Protein AF-A0A1H3D2Y8-F1 (afdb_monomer_lite)

Structure (mmCIF, N/CA/C/O backbone):
data_AF-A0A1H3D2Y8-F1
#
_entry.id   AF-A0A1H3D2Y8-F1
#
loop_
_atom_site.group_PDB
_atom_site.id
_atom_site.type_symbol
_atom_site.label_atom_id
_atom_site.label_alt_id
_atom_site.label_comp_id
_atom_site.label_asym_id
_atom_site.label_entity_id
_atom_site.label_seq_id
_atom_site.pdbx_PDB_ins_code
_atom_site.Cartn_x
_atom_site.Cartn_y
_atom_site.Cartn_z
_atom_site.occupancy
_atom_site.B_iso_or_equiv
_atom_site.auth_seq_id
_atom_site.auth_comp_id
_atom_site.auth_asym_id
_atom_site.auth_atom_id
_atom_site.pdbx_PDB_model_num
ATOM 1 N N . MET A 1 1 ? -33.216 4.327 7.072 1.00 33.31 1 MET A N 1
ATOM 2 C CA . MET A 1 1 ? -32.033 3.838 7.811 1.00 33.31 1 MET A CA 1
ATOM 3 C C . MET A 1 1 ? -30.863 3.949 6.853 1.00 33.31 1 MET A C 1
ATOM 5 O O . MET A 1 1 ? -30.939 3.332 5.804 1.00 33.31 1 MET A O 1
ATOM 9 N N . SER A 1 2 ? -29.877 4.821 7.104 1.00 35.47 2 SER A N 1
ATOM 10 C CA . SER A 1 2 ? -28.704 4.886 6.222 1.00 35.47 2 SER A CA 1
ATOM 11 C C . SER A 1 2 ? -27.797 3.715 6.581 1.00 35.47 2 SER A C 1
ATOM 13 O O . SER A 1 2 ? -27.119 3.778 7.612 1.00 35.47 2 SER A O 1
ATOM 15 N N . ASP A 1 3 ? -27.812 2.659 5.775 1.00 41.25 3 ASP A N 1
ATOM 16 C CA . ASP A 1 3 ? -26.776 1.629 5.807 1.00 41.25 3 ASP A CA 1
ATOM 17 C C . ASP A 1 3 ? -25.470 2.279 5.357 1.00 41.25 3 ASP A C 1
ATOM 19 O O . ASP A 1 3 ? -25.091 2.278 4.191 1.00 41.25 3 ASP A O 1
ATOM 23 N N . LYS A 1 4 ? -24.807 2.949 6.302 1.00 39.56 4 LYS A N 1
ATOM 24 C CA . LYS A 1 4 ? -23.425 3.357 6.112 1.00 39.56 4 LYS A CA 1
ATOM 25 C C . LYS A 1 4 ? -22.609 2.069 6.121 1.00 39.56 4 LYS A C 1
ATOM 27 O O . LYS A 1 4 ? -22.701 1.344 7.117 1.00 39.56 4 LYS A O 1
ATOM 32 N N . PRO A 1 5 ? -21.823 1.788 5.068 1.00 51.00 5 PRO A N 1
ATOM 33 C CA . PRO A 1 5 ? -20.965 0.616 5.044 1.00 51.00 5 PRO A CA 1
ATOM 34 C C . PRO A 1 5 ? -20.108 0.590 6.310 1.00 51.00 5 PRO A C 1
ATOM 36 O O . PRO A 1 5 ? -19.689 1.635 6.827 1.00 51.00 5 PRO A O 1
ATOM 39 N N . ALA A 1 6 ? -19.916 -0.608 6.859 1.00 58.91 6 ALA A N 1
ATOM 40 C CA . ALA A 1 6 ? -19.195 -0.806 8.103 1.00 58.91 6 ALA A CA 1
ATOM 41 C C . ALA A 1 6 ? -17.717 -0.450 7.896 1.00 58.91 6 ALA A C 1
ATOM 43 O O . ALA A 1 6 ? -16.902 -1.293 7.546 1.00 58.91 6 ALA A O 1
ATOM 44 N N . ALA A 1 7 ? -17.374 0.822 8.106 1.00 71.00 7 ALA A N 1
ATOM 45 C CA . ALA A 1 7 ? -15.992 1.272 8.115 1.00 71.00 7 ALA A CA 1
ATOM 46 C C . ALA A 1 7 ? -15.171 0.416 9.091 1.00 71.00 7 ALA A C 1
ATOM 48 O O . ALA A 1 7 ? -15.666 0.040 10.161 1.00 71.00 7 ALA A O 1
ATOM 49 N N . LEU A 1 8 ? -13.899 0.186 8.751 1.00 85.06 8 LEU A N 1
ATOM 50 C CA . LEU A 1 8 ? -12.966 -0.633 9.529 1.00 85.06 8 LEU A CA 1
ATOM 51 C C . LEU A 1 8 ? -13.010 -0.323 11.030 1.00 85.06 8 LEU A C 1
ATOM 53 O O . LEU A 1 8 ? -12.978 -1.219 11.862 1.00 85.06 8 LEU A O 1
ATOM 57 N N . LEU A 1 9 ? -13.125 0.951 11.398 1.00 88.44 9 LEU A N 1
ATOM 58 C CA . LEU A 1 9 ? -13.382 1.379 12.768 1.00 88.44 9 LEU A CA 1
ATOM 59 C C . LEU A 1 9 ? -14.590 2.310 12.801 1.00 88.44 9 LEU A C 1
ATOM 61 O O . LEU A 1 9 ? -14.811 3.109 11.886 1.00 88.44 9 LEU A O 1
ATOM 65 N N . THR A 1 10 ? -15.352 2.261 13.892 1.00 89.25 10 THR A N 1
ATOM 66 C CA . THR A 1 10 ? -16.378 3.280 14.136 1.00 89.25 10 THR A CA 1
ATOM 67 C C . THR A 1 10 ? -15.720 4.617 14.485 1.00 89.25 10 THR A C 1
ATOM 69 O O . THR A 1 10 ? -14.574 4.654 14.936 1.00 89.25 10 THR A O 1
ATOM 72 N N . LYS A 1 11 ? -16.451 5.731 14.327 1.00 88.88 11 LYS A N 1
ATOM 73 C CA . LYS A 1 11 ? -15.961 7.068 14.714 1.00 88.88 11 LYS A CA 1
ATOM 74 C C . LYS A 1 11 ? -15.451 7.080 16.160 1.00 88.88 11 LYS A C 1
ATOM 76 O O . LYS A 1 11 ? -14.309 7.435 16.402 1.00 88.88 11 LYS A O 1
ATOM 81 N N . THR A 1 12 ? -16.243 6.545 17.088 1.00 88.62 12 THR A N 1
ATOM 82 C CA . THR A 1 12 ? -15.868 6.442 18.505 1.00 88.62 12 THR A CA 1
ATOM 83 C C . THR A 1 12 ? -14.610 5.602 18.735 1.00 88.62 12 THR A C 1
ATOM 85 O O . THR A 1 12 ? -13.856 5.880 19.659 1.00 88.62 12 THR A O 1
ATOM 88 N N . GLN A 1 13 ? -14.377 4.555 17.939 1.00 89.25 13 GLN A N 1
ATOM 89 C CA . GLN A 1 13 ? -13.157 3.751 18.051 1.00 89.25 13 GLN A CA 1
ATOM 90 C C . GLN A 1 13 ? -11.925 4.516 17.558 1.00 89.25 13 GLN A C 1
ATOM 92 O O . GLN A 1 13 ? -10.881 4.404 18.192 1.00 89.25 13 GLN A O 1
ATOM 97 N N . ARG A 1 14 ? -12.047 5.317 16.490 1.00 90.69 14 ARG A N 1
ATOM 98 C CA . ARG A 1 14 ? -10.970 6.214 16.035 1.00 90.69 14 ARG A CA 1
ATOM 99 C C . ARG A 1 14 ? -10.654 7.281 17.076 1.00 90.69 14 ARG A C 1
ATOM 101 O O . ARG A 1 14 ? -9.518 7.345 17.524 1.00 90.69 14 ARG A O 1
ATOM 108 N N . ASP A 1 15 ? -11.677 7.973 17.580 1.00 89.94 15 ASP A N 1
ATOM 109 C CA . ASP A 1 15 ? -11.513 9.007 18.611 1.00 89.94 15 ASP A CA 1
ATOM 110 C C . ASP A 1 15 ? -10.798 8.459 19.864 1.00 89.94 15 ASP A C 1
ATOM 112 O O . ASP A 1 15 ? -10.043 9.165 20.533 1.00 89.94 15 ASP A O 1
ATOM 116 N N . ARG A 1 16 ? -11.019 7.180 20.202 1.00 89.88 16 ARG A N 1
ATOM 117 C CA . ARG A 1 16 ? -10.311 6.510 21.304 1.00 89.88 16 ARG A CA 1
ATOM 118 C C . ARG A 1 16 ? -8.851 6.225 20.989 1.00 89.88 16 ARG A C 1
ATOM 120 O O . ARG A 1 16 ? -8.040 6.341 21.897 1.00 89.88 16 ARG A O 1
ATOM 127 N N . VAL A 1 17 ? -8.518 5.827 19.764 1.00 90.69 17 VAL A N 1
ATOM 128 C CA . VAL A 1 17 ? -7.118 5.639 19.355 1.00 90.69 17 VAL A CA 1
ATOM 129 C C . VAL A 1 17 ? -6.383 6.977 19.392 1.00 90.69 17 VAL A C 1
ATOM 131 O O . VAL A 1 17 ? -5.308 7.045 19.981 1.00 90.69 17 VAL A O 1
ATOM 134 N N . ASP A 1 18 ? -7.001 8.034 18.864 1.00 90.69 18 ASP A N 1
ATOM 135 C CA . ASP A 1 18 ? -6.404 9.372 18.782 1.00 90.69 18 ASP A CA 1
ATOM 136 C C . ASP A 1 18 ? -6.135 9.980 20.169 1.00 90.69 18 ASP A C 1
ATOM 138 O O . ASP A 1 18 ? -5.111 10.622 20.381 1.00 90.69 18 ASP A O 1
ATOM 142 N N . ASN A 1 19 ? -7.011 9.719 21.145 1.00 92.62 19 ASN A N 1
ATOM 143 C CA . ASN A 1 19 ? -6.859 10.189 22.528 1.00 92.62 19 ASN A CA 1
ATOM 144 C C . ASN A 1 19 ? -6.202 9.154 23.467 1.00 92.62 19 ASN A C 1
ATOM 146 O O . ASN A 1 19 ? -6.439 9.190 24.675 1.00 92.62 19 ASN A O 1
ATOM 150 N N . ASP A 1 20 ? -5.458 8.174 22.936 1.00 88.06 20 ASP A N 1
ATOM 151 C CA . ASP A 1 20 ? -4.803 7.088 23.694 1.00 88.06 20 ASP A CA 1
ATOM 152 C C . ASP A 1 20 ? -5.710 6.428 24.761 1.00 88.06 20 ASP A C 1
ATOM 154 O O . ASP A 1 20 ? -5.305 6.061 25.864 1.00 88.06 20 ASP A O 1
ATOM 158 N N . PHE A 1 21 ? -6.991 6.252 24.443 1.00 90.12 21 PHE A N 1
ATOM 159 C CA . PHE A 1 21 ? -7.987 5.623 25.310 1.00 90.12 21 PHE A CA 1
ATOM 160 C C . PHE A 1 21 ? -8.125 6.276 26.700 1.00 90.12 21 PHE A C 1
ATOM 162 O O . PHE A 1 21 ? -8.597 5.620 27.631 1.00 90.12 21 PHE A O 1
ATOM 169 N N . GLN A 1 22 ? -7.756 7.553 26.859 1.00 86.44 22 GLN A N 1
ATOM 170 C CA . GLN A 1 22 ? -7.861 8.286 28.132 1.00 86.44 22 GLN A CA 1
ATOM 171 C C . GLN A 1 22 ? -9.295 8.321 28.690 1.00 86.44 22 GLN A C 1
ATOM 173 O O . GLN A 1 22 ? -9.493 8.414 29.896 1.00 86.44 22 GLN A O 1
ATOM 178 N N . SER A 1 23 ? -10.300 8.189 27.821 1.00 81.56 23 SER A N 1
ATOM 179 C CA . SER A 1 23 ? -11.727 8.175 28.164 1.00 81.56 23 SER A CA 1
ATOM 180 C C . SER A 1 23 ? -12.269 6.812 28.630 1.00 81.56 23 SER A C 1
ATOM 182 O O . SER A 1 23 ? -13.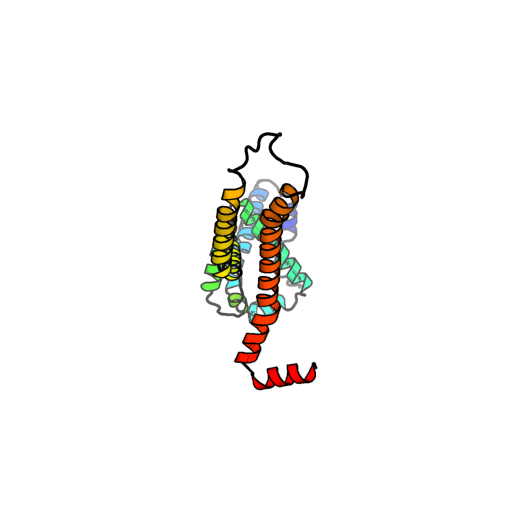485 6.652 28.761 1.00 81.56 23 SER A O 1
ATOM 184 N N . VAL A 1 24 ? -11.413 5.801 28.836 1.00 83.06 24 VAL A N 1
ATOM 185 C CA . VAL A 1 24 ? -11.833 4.423 29.144 1.00 83.06 24 VAL A CA 1
ATOM 186 C C . VAL A 1 24 ? -11.077 3.850 30.350 1.00 83.06 24 VAL A C 1
ATOM 188 O O . VAL A 1 24 ? -9.850 3.800 30.365 1.00 83.06 24 VAL A O 1
ATOM 191 N N . ASP A 1 25 ? -11.818 3.304 31.318 1.00 82.94 25 ASP A N 1
ATOM 192 C CA . ASP A 1 25 ? -11.255 2.691 32.532 1.00 82.94 25 ASP A CA 1
ATOM 193 C C . ASP 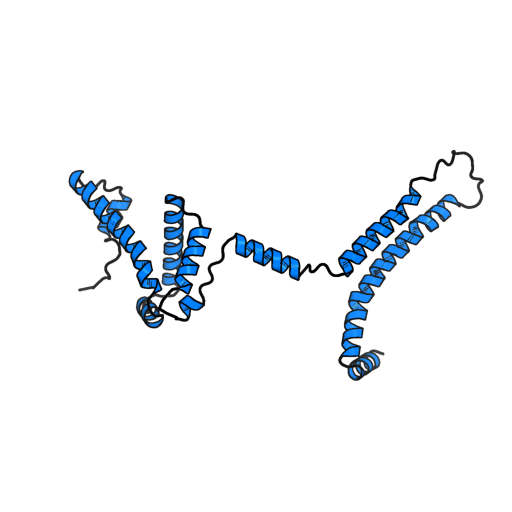A 1 25 ? -10.406 1.438 32.253 1.00 82.94 25 ASP A C 1
ATOM 195 O O . ASP A 1 25 ? -10.708 0.646 31.358 1.00 82.94 25 ASP A O 1
ATOM 199 N N . GLY A 1 26 ? -9.379 1.188 33.074 1.00 79.00 26 GLY A N 1
ATOM 200 C CA . GLY A 1 26 ? -8.269 0.261 32.789 1.00 79.00 26 GLY A CA 1
ATOM 201 C C . GLY A 1 26 ? -8.633 -1.145 32.275 1.00 79.00 26 GLY A C 1
ATOM 202 O O . GLY A 1 26 ? -8.068 -1.610 31.281 1.00 79.00 26 GLY A O 1
ATOM 203 N N . ALA A 1 27 ? -9.595 -1.842 32.892 1.00 80.19 27 ALA A N 1
ATOM 204 C CA . ALA A 1 27 ? -10.001 -3.179 32.432 1.00 80.19 27 ALA A CA 1
ATOM 205 C C . ALA A 1 27 ? -10.744 -3.142 31.083 1.00 80.19 27 ALA A C 1
ATOM 207 O O . ALA A 1 27 ? -10.588 -4.037 30.248 1.00 80.19 27 ALA A O 1
ATOM 208 N N . LYS A 1 28 ? -11.533 -2.090 30.850 1.00 85.62 28 LYS A N 1
ATOM 209 C CA . LYS A 1 28 ? -12.239 -1.851 29.589 1.00 85.62 28 LYS A CA 1
ATOM 210 C C . LYS A 1 28 ? -11.273 -1.345 28.513 1.00 85.62 28 LYS A C 1
ATOM 212 O O . LYS A 1 28 ? -11.368 -1.816 27.384 1.00 85.62 28 LYS A O 1
ATOM 217 N N . ARG A 1 29 ? -10.289 -0.513 28.878 1.00 89.94 29 ARG A N 1
ATOM 218 C CA . ARG A 1 29 ? -9.228 0.010 28.004 1.00 89.94 29 ARG A CA 1
ATOM 219 C C . ARG A 1 29 ? -8.437 -1.115 27.355 1.00 89.94 29 ARG A C 1
ATOM 221 O O . ARG A 1 29 ? -8.368 -1.162 26.134 1.00 89.94 29 ARG A O 1
ATOM 228 N N . ARG A 1 30 ? -7.923 -2.074 28.137 1.00 88.44 30 ARG A N 1
ATOM 229 C CA . ARG A 1 30 ? -7.143 -3.204 27.586 1.00 88.44 30 ARG A CA 1
ATOM 230 C C . ARG A 1 30 ? -7.943 -4.052 26.595 1.00 88.44 30 ARG A C 1
ATOM 232 O O . ARG A 1 30 ? -7.437 -4.390 25.527 1.00 88.44 30 ARG A O 1
ATOM 239 N N . ARG A 1 31 ? -9.201 -4.373 26.924 1.00 89.31 31 ARG A N 1
ATOM 240 C CA . ARG A 1 31 ? -10.080 -5.148 26.030 1.00 89.31 31 ARG A CA 1
ATOM 241 C C . ARG A 1 31 ? -10.393 -4.390 24.743 1.00 89.31 31 ARG A C 1
ATOM 243 O O . ARG A 1 31 ? -10.349 -4.980 23.668 1.00 89.31 31 ARG A O 1
ATOM 250 N N . ASP A 1 32 ? -10.691 -3.098 24.850 1.00 90.19 32 ASP A N 1
ATOM 251 C CA . ASP A 1 32 ? -11.014 -2.261 23.694 1.00 90.19 32 ASP A CA 1
ATOM 252 C C . ASP A 1 32 ? -9.791 -2.066 22.789 1.00 90.19 32 ASP A C 1
ATOM 254 O O . ASP A 1 32 ? -9.888 -2.273 21.583 1.00 90.19 32 ASP A O 1
ATOM 258 N N . GLN A 1 33 ? -8.615 -1.810 23.372 1.00 91.62 33 GLN A N 1
ATOM 259 C CA . GLN A 1 33 ? -7.336 -1.766 22.657 1.00 91.62 33 GLN A CA 1
ATOM 260 C C . GLN A 1 33 ? -7.080 -3.054 21.877 1.00 91.62 33 GLN A C 1
ATOM 262 O O . GLN A 1 33 ? -6.789 -3.005 20.683 1.00 91.62 33 GLN A O 1
ATOM 267 N N . GLN A 1 34 ? -7.210 -4.216 22.524 1.00 92.19 34 GLN A N 1
ATOM 268 C CA . GLN A 1 34 ? -6.983 -5.496 21.858 1.00 92.19 34 GLN A CA 1
ATOM 269 C C . GLN A 1 34 ? -7.989 -5.733 20.727 1.00 92.19 34 GLN A C 1
ATOM 271 O O . GLN A 1 34 ? -7.610 -6.215 19.661 1.00 92.19 34 GLN A O 1
ATOM 276 N N . ARG A 1 35 ? -9.259 -5.364 20.928 1.00 91.75 35 ARG A N 1
ATOM 277 C CA . ARG A 1 35 ? -10.302 -5.502 19.906 1.00 91.75 35 ARG A CA 1
ATOM 278 C C . ARG A 1 35 ? -10.043 -4.604 18.699 1.00 91.75 35 ARG A C 1
ATOM 280 O O . ARG A 1 35 ? -10.158 -5.078 17.574 1.00 91.75 35 ARG A O 1
ATOM 287 N N . ILE A 1 36 ? -9.683 -3.341 18.929 1.00 92.44 36 ILE A N 1
ATOM 288 C CA . ILE A 1 36 ? -9.363 -2.388 17.861 1.00 92.44 36 ILE A CA 1
ATOM 289 C C . ILE A 1 36 ? -8.129 -2.857 17.090 1.00 92.44 36 ILE A C 1
ATOM 291 O O . ILE A 1 36 ? -8.188 -2.933 15.870 1.00 92.44 36 ILE A O 1
ATOM 295 N N . ARG A 1 37 ? -7.056 -3.269 17.778 1.00 92.88 37 ARG A N 1
ATOM 296 C CA . ARG A 1 37 ? -5.838 -3.793 17.132 1.00 92.88 37 ARG A CA 1
ATOM 297 C C . ARG A 1 37 ? -6.122 -5.006 16.251 1.00 92.88 37 ARG A C 1
ATOM 299 O O . ARG A 1 37 ? -5.681 -5.035 15.111 1.00 92.88 37 ARG A O 1
ATOM 306 N N . ARG A 1 38 ? -6.894 -5.979 16.753 1.00 91.81 38 ARG A N 1
ATOM 307 C CA . ARG A 1 38 ? -7.302 -7.156 15.966 1.00 91.81 38 ARG A CA 1
ATOM 308 C C . ARG A 1 38 ? -8.111 -6.768 14.736 1.00 91.81 38 ARG A C 1
ATOM 310 O O . ARG A 1 38 ? -7.909 -7.354 13.685 1.00 91.81 38 ARG A O 1
ATOM 317 N N . ARG A 1 39 ? -9.013 -5.791 14.863 1.00 92.50 39 ARG A N 1
ATOM 318 C CA . ARG A 1 39 ? -9.819 -5.330 13.731 1.00 92.50 39 ARG A CA 1
ATOM 319 C C . ARG A 1 39 ? -8.970 -4.614 12.684 1.00 92.50 39 ARG A C 1
ATOM 321 O O . ARG A 1 39 ? -9.152 -4.881 11.510 1.00 92.50 39 ARG A O 1
ATOM 328 N N . VAL A 1 40 ? -8.037 -3.757 13.101 1.00 91.50 40 VAL A N 1
ATOM 329 C CA . VAL A 1 40 ? -7.106 -3.092 12.176 1.00 91.50 40 VAL A CA 1
ATOM 330 C C . VAL A 1 40 ? -6.243 -4.114 11.441 1.00 91.50 40 VAL A C 1
ATOM 332 O O . VAL A 1 40 ? -6.126 -4.015 10.229 1.00 91.50 40 VAL A O 1
ATOM 335 N N . ALA A 1 41 ? -5.697 -5.109 12.149 1.00 89.94 41 ALA A N 1
ATOM 336 C CA . ALA A 1 41 ? -4.926 -6.185 11.526 1.00 89.94 41 ALA A CA 1
ATOM 337 C C . ALA A 1 41 ? -5.765 -6.965 10.500 1.00 89.94 41 ALA A C 1
ATOM 339 O O . ALA A 1 41 ? -5.353 -7.080 9.355 1.00 89.94 41 ALA A O 1
ATOM 340 N N . ALA A 1 42 ? -6.979 -7.384 10.876 1.00 89.56 42 ALA A N 1
ATOM 341 C CA . ALA A 1 42 ? -7.886 -8.077 9.961 1.00 89.56 42 ALA A CA 1
ATOM 342 C C . ALA A 1 42 ? -8.220 -7.241 8.712 1.00 89.56 42 ALA A C 1
ATOM 344 O O . ALA A 1 42 ? -8.245 -7.777 7.616 1.00 89.56 42 ALA A O 1
ATOM 345 N N . GLY A 1 43 ? -8.392 -5.922 8.850 1.00 89.75 43 GLY A N 1
ATOM 346 C CA . GLY A 1 43 ? -8.622 -5.047 7.697 1.00 89.75 43 GLY A CA 1
ATOM 347 C C . GLY A 1 43 ? -7.434 -4.920 6.744 1.00 89.75 43 GLY A C 1
ATOM 348 O O . GLY A 1 43 ? -7.628 -4.605 5.576 1.00 89.75 43 GLY A O 1
ATOM 349 N N . VAL A 1 44 ? -6.205 -5.142 7.220 1.00 90.12 44 VAL A N 1
ATOM 350 C CA . VAL A 1 44 ? -5.031 -5.251 6.338 1.00 90.12 44 VAL A CA 1
ATOM 351 C C . VAL A 1 44 ? -5.037 -6.606 5.629 1.00 90.12 44 VAL A C 1
ATOM 353 O O . VAL A 1 44 ? -4.733 -6.672 4.441 1.00 90.12 44 VAL A O 1
ATOM 356 N N . ASP A 1 45 ? -5.426 -7.669 6.333 1.00 88.38 45 ASP A N 1
ATOM 357 C CA . ASP A 1 45 ? -5.532 -9.010 5.755 1.00 88.38 45 ASP A CA 1
ATOM 358 C C . ASP A 1 45 ? -6.645 -9.097 4.689 1.00 88.38 45 ASP A C 1
ATOM 360 O O . ASP A 1 45 ? -6.498 -9.838 3.718 1.00 88.38 45 ASP A O 1
ATOM 364 N N . ASP A 1 46 ? -7.701 -8.277 4.792 1.00 89.12 46 ASP A N 1
ATOM 365 C CA . ASP A 1 46 ? -8.796 -8.211 3.810 1.00 89.12 46 ASP A CA 1
ATOM 366 C C . ASP A 1 46 ? -8.315 -7.855 2.385 1.00 89.12 46 ASP A C 1
ATOM 368 O O . ASP A 1 46 ? -8.927 -8.279 1.401 1.00 89.12 46 ASP A O 1
ATOM 372 N N . PHE A 1 47 ? -7.184 -7.149 2.230 1.00 88.75 47 PHE A N 1
ATOM 373 C CA . PHE A 1 47 ? -6.607 -6.875 0.905 1.00 88.75 47 PHE A CA 1
ATOM 374 C C . PHE A 1 47 ? -6.218 -8.152 0.153 1.00 88.75 47 PHE A C 1
ATOM 376 O O . PHE A 1 47 ? -6.208 -8.149 -1.077 1.00 88.75 47 PHE A O 1
ATOM 383 N N . ALA A 1 48 ? -5.937 -9.256 0.855 1.00 85.94 48 ALA A N 1
ATOM 384 C CA . ALA A 1 48 ? -5.662 -10.535 0.210 1.00 85.94 48 ALA A CA 1
ATOM 385 C C . ALA A 1 48 ? -6.851 -11.028 -0.629 1.00 85.94 48 ALA A C 1
ATOM 387 O O . ALA A 1 48 ? -6.623 -11.656 -1.664 1.00 85.94 48 ALA A O 1
ATOM 388 N N . HIS A 1 49 ? -8.076 -10.708 -0.196 1.00 86.06 49 HIS A N 1
ATOM 389 C CA . HIS A 1 49 ? -9.318 -11.030 -0.894 1.00 86.06 49 HIS A CA 1
ATOM 390 C C . HIS A 1 49 ? -9.605 -10.045 -2.026 1.00 86.06 49 HIS A C 1
ATOM 392 O O . HIS A 1 49 ? -9.991 -10.467 -3.110 1.00 86.06 49 HIS A O 1
ATOM 398 N N . LEU A 1 50 ? -9.356 -8.748 -1.810 1.00 87.56 50 LEU A N 1
ATOM 399 C CA . LEU A 1 50 ? -9.561 -7.723 -2.843 1.00 87.56 50 LEU A CA 1
ATOM 400 C C . LEU A 1 50 ? -8.671 -7.935 -4.074 1.00 87.56 50 LEU A C 1
ATOM 402 O O . LEU A 1 50 ? -9.083 -7.618 -5.180 1.00 87.56 50 LEU A O 1
ATOM 406 N N . VAL A 1 51 ? -7.475 -8.504 -3.899 1.00 86.38 51 VAL A N 1
ATOM 407 C CA . VAL A 1 51 ? -6.580 -8.864 -5.015 1.00 86.38 51 VAL A CA 1
ATOM 408 C C . VAL A 1 51 ? -7.167 -9.960 -5.917 1.00 86.38 51 VAL A C 1
ATOM 410 O O . VAL A 1 51 ? -6.773 -10.068 -7.072 1.00 86.38 51 VAL A O 1
ATOM 413 N N . GLU A 1 52 ? -8.084 -10.783 -5.408 1.00 86.50 52 GLU A N 1
ATOM 414 C CA . GLU A 1 52 ? -8.730 -11.860 -6.176 1.00 86.50 52 GLU A CA 1
ATOM 415 C C . GLU A 1 52 ? -10.096 -11.462 -6.736 1.00 86.50 52 GLU A C 1
ATOM 417 O O . GLU A 1 52 ? -10.755 -12.282 -7.377 1.00 86.50 52 GLU A O 1
ATOM 422 N N . TYR A 1 53 ? -10.546 -10.231 -6.487 1.00 88.25 53 TYR A N 1
ATOM 423 C CA . TYR A 1 53 ? -11.819 -9.775 -7.019 1.00 88.25 53 TYR A CA 1
ATOM 424 C C . TYR A 1 53 ? -11.730 -9.571 -8.534 1.00 88.25 53 TYR A C 1
ATOM 426 O O . TYR A 1 53 ? -10.754 -8.985 -9.001 1.00 88.25 53 TYR A O 1
ATOM 434 N N . PRO A 1 54 ? -12.768 -9.981 -9.285 1.00 89.00 54 PRO A N 1
ATOM 435 C CA . PRO A 1 54 ? -12.874 -9.634 -10.693 1.00 89.00 54 PRO A CA 1
ATOM 436 C C . PRO A 1 54 ? -12.943 -8.119 -10.908 1.00 89.00 54 PRO A C 1
ATOM 438 O O . PRO A 1 54 ? -13.566 -7.415 -10.103 1.00 89.00 54 PRO A O 1
ATOM 441 N N . ASP A 1 55 ? -12.391 -7.640 -12.023 1.00 89.88 55 ASP A N 1
ATOM 442 C CA . ASP A 1 55 ? -12.359 -6.222 -12.409 1.00 89.88 55 ASP A CA 1
ATOM 443 C C . ASP A 1 55 ? -13.767 -5.614 -12.361 1.00 89.88 55 ASP A C 1
ATOM 445 O O . ASP A 1 55 ? -13.963 -4.576 -11.739 1.00 89.88 55 ASP A O 1
ATOM 449 N N . GLU A 1 56 ? -14.777 -6.308 -12.898 1.00 88.56 56 GLU A N 1
ATOM 450 C CA . GLU A 1 56 ? -16.172 -5.837 -12.907 1.00 88.56 56 GLU A CA 1
ATOM 451 C C . GLU A 1 56 ? -16.731 -5.594 -11.492 1.00 88.56 56 GLU A C 1
ATOM 453 O O . GLU A 1 56 ? -17.507 -4.666 -11.267 1.00 88.56 56 GLU A O 1
ATOM 458 N N . GLN A 1 57 ? -16.344 -6.424 -10.517 1.00 90.56 57 GLN A N 1
ATOM 459 C CA . GLN A 1 57 ? -16.805 -6.291 -9.132 1.00 90.56 57 GLN A CA 1
ATOM 460 C C . GLN A 1 57 ? -16.040 -5.196 -8.385 1.00 90.56 57 GLN A C 1
ATOM 462 O O . GLN A 1 57 ? -16.629 -4.501 -7.555 1.00 90.56 57 GLN A O 1
ATOM 467 N N . LEU A 1 58 ? -14.747 -5.020 -8.677 1.00 88.56 58 LEU A N 1
ATOM 468 C CA . LEU A 1 58 ? -13.966 -3.896 -8.160 1.00 88.56 58 LEU A CA 1
ATOM 469 C C . LEU A 1 58 ? -14.481 -2.569 -8.723 1.00 88.56 58 LEU A C 1
ATOM 471 O O . LEU A 1 58 ? -14.727 -1.648 -7.949 1.00 88.56 58 LEU A O 1
ATOM 475 N N . GLU A 1 59 ? -14.716 -2.483 -10.031 1.00 89.94 59 GLU A N 1
ATOM 476 C CA . GLU A 1 59 ? -15.292 -1.301 -10.679 1.00 89.94 59 GLU A CA 1
ATOM 477 C C . GLU A 1 59 ? -16.660 -0.955 -10.074 1.00 89.94 59 GLU A C 1
ATOM 479 O O . GLU A 1 59 ? -16.872 0.181 -9.649 1.00 89.94 59 GLU A O 1
ATOM 484 N N . ALA A 1 60 ? -17.551 -1.941 -9.912 1.00 91.94 60 ALA A N 1
ATOM 485 C CA . ALA A 1 60 ? -18.851 -1.737 -9.271 1.00 91.94 60 ALA A CA 1
ATOM 486 C C . ALA A 1 60 ? -18.735 -1.256 -7.811 1.00 91.94 60 ALA A C 1
ATOM 488 O O . ALA A 1 60 ? -19.511 -0.407 -7.368 1.00 91.94 60 ALA A O 1
ATOM 489 N N . ALA A 1 61 ? -17.753 -1.750 -7.048 1.00 89.19 61 ALA A N 1
ATOM 490 C CA . ALA A 1 61 ? -17.534 -1.318 -5.665 1.00 89.19 61 ALA A CA 1
ATOM 491 C C . ALA A 1 61 ? -17.132 0.165 -5.558 1.00 89.19 61 ALA A C 1
ATOM 493 O O . ALA A 1 61 ? -17.406 0.804 -4.536 1.00 89.19 61 ALA A O 1
ATOM 494 N N . PHE A 1 62 ? -16.516 0.716 -6.606 1.00 89.19 62 PHE A N 1
ATOM 495 C CA . PHE A 1 62 ? -16.055 2.102 -6.668 1.00 89.19 62 PHE A CA 1
ATOM 496 C C . PHE A 1 62 ? -16.887 3.000 -7.595 1.00 89.19 62 PHE A C 1
ATOM 498 O O . PHE A 1 62 ? -16.577 4.180 -7.700 1.00 89.19 62 PHE A O 1
ATOM 505 N N . GLU A 1 63 ? -17.987 2.509 -8.175 1.00 91.06 63 GLU A N 1
ATOM 506 C CA . GLU A 1 63 ? -18.831 3.239 -9.142 1.00 91.06 63 GLU A CA 1
ATOM 507 C C . GLU A 1 63 ? -19.320 4.608 -8.627 1.00 91.06 63 GLU A C 1
ATOM 509 O O . GLU A 1 63 ? -19.477 5.563 -9.382 1.00 91.06 63 GLU A O 1
ATOM 514 N N . SER A 1 64 ? -19.544 4.720 -7.316 1.00 88.81 64 SER A N 1
ATOM 515 C CA . SER A 1 64 ? -20.003 5.960 -6.669 1.00 88.81 64 SER A CA 1
ATOM 516 C C . SER A 1 64 ? -18.885 6.917 -6.237 1.00 88.81 64 SER A C 1
ATOM 518 O O . SER A 1 64 ? -19.177 7.997 -5.721 1.00 88.81 64 SER A O 1
ATOM 520 N N . SER A 1 65 ? -17.620 6.521 -6.390 1.00 88.62 65 SER A N 1
ATOM 521 C CA . SER A 1 65 ? -16.455 7.329 -6.024 1.00 88.62 65 SER A CA 1
ATOM 522 C C . SER A 1 65 ? -15.960 8.122 -7.226 1.00 88.62 65 SER A C 1
ATOM 524 O O . SER A 1 65 ? -15.800 7.578 -8.312 1.00 88.62 65 SER A O 1
ATOM 526 N N . ASP A 1 66 ? -15.694 9.409 -7.021 1.00 90.19 66 ASP A N 1
ATOM 527 C CA . ASP A 1 66 ? -15.016 10.226 -8.023 1.00 90.19 66 ASP A CA 1
ATOM 528 C C . ASP A 1 66 ? -13.497 9.970 -8.027 1.00 90.19 66 ASP A C 1
ATOM 530 O O . ASP A 1 66 ? -12.919 9.435 -7.073 1.00 90.19 66 ASP A O 1
ATOM 534 N N . ASP A 1 67 ? -12.842 10.373 -9.117 1.00 91.06 67 ASP A N 1
ATOM 535 C CA . ASP A 1 67 ? -11.402 10.183 -9.306 1.00 91.06 67 ASP A CA 1
ATOM 536 C C . ASP A 1 67 ? -10.572 10.861 -8.203 1.00 91.06 67 ASP A C 1
ATOM 538 O O . ASP A 1 67 ? -9.547 10.327 -7.776 1.00 91.06 67 ASP A O 1
ATOM 542 N N . GLU A 1 68 ? -11.005 12.024 -7.699 1.00 91.38 68 GLU A N 1
ATOM 543 C CA . GLU A 1 68 ? -10.292 12.736 -6.632 1.00 91.38 68 GLU A CA 1
ATOM 544 C C . GLU A 1 68 ? -10.314 11.929 -5.326 1.00 91.38 68 GLU A C 1
ATOM 546 O O . GLU A 1 68 ? -9.292 11.789 -4.642 1.00 91.38 68 GLU A O 1
ATOM 551 N N . HIS A 1 69 ? -11.471 11.362 -4.989 1.00 90.06 69 HIS A N 1
ATOM 552 C CA . HIS A 1 69 ? -11.656 10.502 -3.836 1.00 90.06 69 HIS A CA 1
ATOM 553 C C . HIS A 1 69 ? -10.810 9.235 -3.953 1.00 90.06 69 HIS A C 1
ATOM 555 O O . HIS A 1 69 ? -10.132 8.872 -2.989 1.00 90.06 69 HIS A O 1
ATOM 561 N N . LEU A 1 70 ? -10.797 8.603 -5.130 1.00 89.75 70 LEU A N 1
ATOM 562 C CA . LEU A 1 70 ? -9.990 7.412 -5.395 1.00 89.75 70 LEU A CA 1
ATOM 563 C C . LEU A 1 70 ? -8.495 7.699 -5.251 1.00 89.75 70 LEU A C 1
ATOM 565 O O . LEU A 1 70 ? -7.802 6.983 -4.527 1.00 89.75 70 LEU A O 1
ATOM 569 N N . VAL A 1 71 ? -7.994 8.779 -5.857 1.00 91.69 71 VAL A N 1
ATOM 570 C CA . VAL A 1 71 ? -6.580 9.170 -5.748 1.00 91.69 71 VAL A CA 1
ATOM 571 C C . VAL A 1 71 ? -6.195 9.435 -4.293 1.00 91.69 71 VAL A C 1
ATOM 573 O O . VAL A 1 71 ? -5.159 8.946 -3.834 1.00 91.69 71 VAL A O 1
ATOM 576 N N . ARG A 1 72 ? -7.031 10.160 -3.536 1.00 92.56 72 ARG A N 1
ATOM 577 C CA . ARG A 1 72 ? -6.787 10.405 -2.107 1.00 92.56 72 ARG A CA 1
ATOM 578 C C . ARG A 1 72 ? -6.756 9.094 -1.317 1.00 92.56 72 ARG A C 1
ATOM 580 O O . ARG A 1 72 ? -5.820 8.877 -0.551 1.00 92.56 72 ARG A O 1
ATOM 587 N N . ALA A 1 73 ? -7.735 8.214 -1.519 1.00 89.81 73 ALA A N 1
ATOM 588 C CA . ALA A 1 73 ? -7.814 6.941 -0.811 1.00 89.81 73 ALA A CA 1
ATOM 589 C C . ALA A 1 73 ? -6.602 6.040 -1.106 1.00 89.81 73 ALA A C 1
ATOM 591 O O . ALA A 1 73 ? -6.009 5.486 -0.179 1.00 89.81 73 ALA A O 1
ATOM 592 N N . LEU A 1 74 ? -6.180 5.942 -2.370 1.00 90.12 74 LEU A N 1
ATOM 593 C CA . LEU A 1 74 ? -5.000 5.172 -2.773 1.00 90.12 74 LEU A CA 1
ATOM 594 C C . LEU A 1 74 ? -3.703 5.756 -2.193 1.00 90.12 74 LEU A C 1
ATOM 596 O O . LEU A 1 74 ? -2.835 5.004 -1.743 1.00 90.12 74 LEU A O 1
ATOM 600 N N . ALA A 1 75 ? -3.576 7.086 -2.141 1.00 90.44 75 ALA A N 1
ATOM 601 C CA . ALA A 1 75 ? -2.443 7.746 -1.497 1.00 90.44 75 ALA A CA 1
ATOM 602 C C . ALA A 1 75 ? -2.391 7.445 0.012 1.00 90.44 75 ALA A C 1
ATOM 604 O O . ALA A 1 75 ? -1.331 7.088 0.535 1.00 90.44 75 ALA A O 1
ATOM 605 N N . ASP A 1 76 ? -3.531 7.506 0.703 1.00 92.56 76 ASP A N 1
ATOM 606 C CA . ASP A 1 76 ? -3.625 7.185 2.130 1.00 92.56 76 ASP A CA 1
ATOM 607 C C . ASP A 1 76 ? -3.290 5.709 2.401 1.00 92.56 76 ASP A C 1
ATOM 609 O O . ASP A 1 76 ? -2.529 5.404 3.327 1.00 92.56 76 ASP A O 1
ATOM 613 N N . MET A 1 77 ? -3.780 4.787 1.562 1.00 91.38 77 MET A N 1
ATOM 614 C CA . MET A 1 77 ? -3.417 3.365 1.617 1.00 91.38 77 MET A CA 1
ATOM 615 C C . MET A 1 77 ? -1.913 3.162 1.415 1.00 91.38 77 MET A C 1
ATOM 617 O O . MET A 1 77 ? -1.279 2.416 2.168 1.00 91.38 77 MET A O 1
ATOM 621 N N . ARG A 1 78 ? -1.309 3.867 0.449 1.00 90.56 78 ARG A N 1
ATOM 622 C CA . ARG A 1 78 ? 0.134 3.808 0.197 1.00 90.56 78 ARG A CA 1
ATOM 623 C C . ARG A 1 78 ? 0.925 4.265 1.419 1.00 90.56 78 ARG A C 1
ATOM 625 O O . ARG A 1 78 ? 1.820 3.540 1.859 1.00 90.56 78 ARG A O 1
ATOM 632 N N . VAL A 1 79 ? 0.573 5.406 2.010 1.00 92.81 79 VAL A N 1
ATOM 633 C CA . VAL A 1 79 ? 1.230 5.925 3.221 1.00 92.81 79 VAL A CA 1
ATOM 634 C C . VAL A 1 79 ? 1.063 4.956 4.391 1.00 92.81 79 VAL A C 1
ATOM 636 O O . VAL A 1 79 ? 2.033 4.670 5.095 1.00 92.81 79 VAL A O 1
ATOM 639 N N . ALA A 1 80 ? -0.138 4.414 4.598 1.00 92.06 80 ALA A N 1
ATOM 640 C CA . ALA A 1 80 ? -0.392 3.443 5.657 1.00 92.06 80 ALA A CA 1
ATOM 641 C C . ALA A 1 80 ? 0.458 2.174 5.486 1.00 92.06 80 ALA A C 1
ATOM 643 O O . ALA A 1 80 ? 1.089 1.734 6.449 1.00 92.06 80 ALA A O 1
ATOM 644 N N . SER A 1 81 ? 0.537 1.632 4.266 1.00 93.25 81 SER A N 1
ATOM 645 C CA . SER A 1 81 ? 1.335 0.436 3.967 1.00 93.25 81 SER A CA 1
ATOM 646 C C . SER A 1 81 ? 2.827 0.644 4.256 1.00 93.25 81 SER A C 1
ATOM 648 O O . SER A 1 81 ? 3.451 -0.187 4.915 1.00 93.25 81 SER A O 1
ATOM 650 N N . GLU A 1 82 ? 3.391 1.791 3.863 1.00 93.50 82 GLU A N 1
ATOM 651 C CA . GLU A 1 82 ? 4.797 2.123 4.114 1.00 93.50 82 GLU A CA 1
ATOM 652 C C . GLU A 1 82 ? 5.079 2.352 5.599 1.00 93.50 82 GLU A C 1
ATOM 654 O O . GLU A 1 82 ? 6.104 1.907 6.114 1.00 93.50 82 GLU A O 1
ATOM 659 N N . ARG A 1 83 ? 4.153 2.985 6.329 1.00 95.81 83 ARG A N 1
ATOM 660 C CA . ARG A 1 83 ? 4.293 3.144 7.782 1.00 95.81 83 ARG A CA 1
ATOM 661 C C . ARG A 1 83 ? 4.308 1.797 8.496 1.00 95.81 83 ARG A C 1
ATOM 663 O O . ARG A 1 83 ? 5.151 1.599 9.367 1.00 95.81 83 ARG A O 1
ATOM 670 N N . ILE A 1 84 ? 3.411 0.878 8.132 1.00 93.44 84 ILE A N 1
ATOM 671 C CA . ILE A 1 84 ? 3.387 -0.483 8.691 1.00 93.44 84 ILE A CA 1
ATOM 672 C C . ILE A 1 84 ? 4.706 -1.191 8.372 1.00 93.44 84 ILE A C 1
ATOM 674 O O . ILE A 1 84 ? 5.346 -1.723 9.277 1.00 93.44 84 ILE A O 1
ATOM 678 N N . ARG A 1 85 ? 5.157 -1.131 7.115 1.00 94.62 85 ARG A N 1
ATOM 679 C CA . ARG A 1 85 ? 6.430 -1.714 6.681 1.00 94.62 85 ARG A CA 1
ATOM 680 C C . ARG A 1 85 ? 7.604 -1.232 7.544 1.00 94.62 85 ARG A C 1
ATOM 682 O O . ARG A 1 85 ? 8.344 -2.055 8.080 1.00 94.62 85 ARG A O 1
ATOM 689 N N . LEU A 1 86 ? 7.745 0.084 7.711 1.00 95.06 86 LEU A N 1
ATOM 690 C CA . LEU A 1 86 ? 8.828 0.695 8.487 1.00 95.06 86 LEU A CA 1
ATOM 691 C C . LEU A 1 86 ? 8.756 0.342 9.978 1.00 95.06 86 LEU A C 1
ATOM 693 O O . LEU A 1 86 ? 9.779 0.018 10.575 1.00 95.06 86 LEU A O 1
ATOM 697 N N . LEU A 1 87 ? 7.561 0.355 10.577 1.00 94.69 87 LEU A N 1
ATOM 698 C CA . LEU A 1 87 ? 7.370 -0.004 11.989 1.00 94.69 87 LEU A CA 1
ATOM 699 C C . LEU A 1 87 ? 7.738 -1.463 12.291 1.00 94.69 87 LEU A C 1
ATOM 701 O O . LEU A 1 87 ? 8.121 -1.773 13.417 1.00 94.69 87 LEU A O 1
ATOM 705 N N . HIS A 1 88 ? 7.622 -2.344 11.297 1.00 93.62 88 HIS A N 1
ATOM 706 C CA . HIS A 1 88 ? 7.925 -3.767 11.420 1.00 93.62 88 HIS A CA 1
ATOM 707 C C . HIS A 1 88 ? 9.294 -4.162 10.842 1.00 93.62 88 HIS A C 1
ATOM 709 O O . HIS A 1 88 ? 9.614 -5.348 10.836 1.00 93.62 88 HIS A O 1
ATOM 715 N N . GLY A 1 89 ? 10.104 -3.200 10.379 1.00 92.38 89 GLY A N 1
ATOM 716 C CA . GLY A 1 89 ? 11.433 -3.474 9.819 1.00 92.38 89 GLY A CA 1
ATOM 717 C C . GLY A 1 89 ? 11.395 -4.362 8.573 1.00 92.38 89 GLY A C 1
ATOM 718 O O . GLY A 1 89 ? 12.286 -5.179 8.369 1.00 92.38 89 GLY A O 1
ATOM 719 N N . VAL A 1 90 ? 10.333 -4.257 7.772 1.00 94.06 90 VAL A N 1
ATOM 720 C CA . VAL A 1 90 ? 10.182 -5.043 6.546 1.00 94.06 90 VAL A CA 1
ATOM 721 C C . VAL A 1 90 ? 10.874 -4.315 5.391 1.00 94.06 90 VAL A C 1
ATOM 723 O O . VAL A 1 90 ? 10.649 -3.125 5.153 1.00 94.06 90 VAL A O 1
ATOM 726 N N . GLU A 1 91 ? 11.708 -5.026 4.642 1.00 91.25 91 GLU A N 1
ATOM 727 C CA . GLU A 1 91 ? 12.414 -4.446 3.499 1.00 91.25 91 GLU A CA 1
ATOM 728 C C . GLU A 1 91 ? 11.463 -4.113 2.347 1.00 91.25 91 GLU A C 1
ATOM 730 O O . GLU A 1 91 ? 10.540 -4.870 2.034 1.00 91.25 91 GLU A O 1
ATOM 735 N N . HIS A 1 92 ? 11.690 -2.970 1.696 1.00 89.62 92 HIS A N 1
ATOM 736 C CA . HIS A 1 92 ? 10.836 -2.506 0.598 1.00 89.62 92 HIS A CA 1
ATOM 737 C C . HIS A 1 92 ? 10.832 -3.497 -0.577 1.00 89.62 92 HIS A C 1
ATOM 739 O O . HIS A 1 92 ? 9.769 -3.890 -1.060 1.00 89.62 92 HIS A O 1
ATOM 745 N N . ASP A 1 93 ? 12.010 -3.993 -0.957 1.00 89.88 93 ASP A N 1
ATOM 746 C CA . ASP A 1 93 ? 12.163 -4.950 -2.055 1.00 89.88 93 ASP A CA 1
ATOM 747 C C . ASP A 1 93 ? 11.533 -6.320 -1.762 1.00 89.88 93 ASP A C 1
ATOM 749 O O . ASP A 1 93 ? 11.072 -6.996 -2.682 1.00 89.88 93 ASP A O 1
ATOM 753 N N . GLU A 1 94 ? 11.459 -6.738 -0.492 1.00 90.44 94 GLU A N 1
ATOM 754 C CA . GLU A 1 94 ? 10.739 -7.961 -0.110 1.00 90.44 94 GLU A CA 1
ATOM 755 C C . GLU A 1 94 ? 9.236 -7.812 -0.374 1.00 90.44 94 GLU A C 1
ATOM 757 O O . GLU A 1 94 ? 8.625 -8.715 -0.950 1.00 90.44 94 GLU A O 1
ATOM 762 N N . VAL A 1 95 ? 8.647 -6.658 -0.036 1.00 91.19 95 VAL A N 1
ATOM 763 C CA . VAL A 1 95 ? 7.229 -6.377 -0.318 1.00 91.19 95 VAL A CA 1
ATOM 764 C C . VAL A 1 95 ? 6.964 -6.395 -1.822 1.00 91.19 95 VAL A C 1
ATOM 766 O O . VAL A 1 95 ? 6.015 -7.042 -2.261 1.00 91.19 95 VAL A O 1
ATOM 769 N N . LEU A 1 96 ? 7.818 -5.749 -2.621 1.00 91.19 96 LEU A N 1
ATOM 770 C CA . LEU A 1 96 ? 7.674 -5.710 -4.079 1.00 91.19 96 LEU A CA 1
ATOM 771 C C . LEU A 1 96 ? 7.794 -7.097 -4.720 1.00 91.19 96 LEU A C 1
ATOM 773 O O . LEU A 1 96 ? 6.980 -7.450 -5.578 1.00 91.19 96 LEU A O 1
ATOM 777 N N . ARG A 1 97 ? 8.764 -7.913 -4.283 1.00 88.44 97 ARG A N 1
ATOM 778 C CA . ARG A 1 97 ? 8.892 -9.302 -4.749 1.00 88.44 97 ARG A CA 1
ATOM 779 C C . ARG A 1 97 ? 7.648 -10.114 -4.413 1.00 88.44 97 ARG A C 1
ATOM 781 O O . ARG A 1 97 ? 7.131 -10.819 -5.276 1.00 88.44 97 ARG A O 1
ATOM 788 N N . ARG A 1 98 ? 7.142 -9.996 -3.184 1.00 90.19 98 ARG A N 1
ATOM 789 C CA . ARG A 1 98 ? 5.955 -10.734 -2.740 1.00 90.19 98 ARG A CA 1
ATOM 790 C C . ARG A 1 98 ? 4.689 -10.284 -3.473 1.00 90.19 98 ARG A C 1
ATOM 792 O O . ARG A 1 98 ? 3.894 -11.137 -3.861 1.00 90.19 98 ARG A O 1
ATOM 799 N N . ALA A 1 99 ? 4.534 -8.983 -3.721 1.00 90.31 99 ALA A N 1
ATOM 800 C CA . ALA A 1 99 ? 3.439 -8.425 -4.512 1.00 90.31 99 ALA A CA 1
ATOM 801 C C . ALA A 1 99 ? 3.456 -8.946 -5.956 1.00 90.31 99 ALA A C 1
ATOM 803 O O . ALA A 1 99 ? 2.421 -9.365 -6.468 1.00 90.31 99 ALA A O 1
ATOM 804 N N . ARG A 1 100 ? 4.637 -9.023 -6.585 1.00 88.06 100 ARG A N 1
ATOM 805 C CA . ARG A 1 100 ? 4.783 -9.609 -7.924 1.00 88.06 100 ARG A CA 1
ATOM 806 C C . ARG A 1 100 ? 4.389 -11.078 -7.955 1.00 88.06 100 ARG A C 1
ATOM 808 O O . ARG A 1 100 ? 3.594 -11.462 -8.806 1.00 88.06 100 ARG A O 1
ATOM 815 N N . THR A 1 101 ? 4.920 -11.890 -7.040 1.00 88.62 101 THR A N 1
ATOM 816 C CA . THR A 1 101 ? 4.543 -13.307 -6.952 1.00 88.62 101 THR A CA 1
ATOM 817 C C . THR A 1 101 ? 3.035 -13.442 -6.789 1.00 88.62 101 THR A C 1
ATOM 819 O O . THR A 1 101 ? 2.422 -14.261 -7.460 1.00 88.62 101 THR A O 1
ATOM 822 N N . ARG A 1 102 ? 2.424 -12.598 -5.951 1.00 86.81 102 ARG A N 1
ATOM 823 C CA . ARG A 1 102 ? 0.981 -12.608 -5.726 1.00 86.81 102 ARG A CA 1
ATOM 824 C C . ARG A 1 102 ? 0.176 -12.234 -6.973 1.00 86.81 102 ARG A C 1
ATOM 826 O O . ARG A 1 102 ? -0.813 -12.901 -7.242 1.00 86.81 102 ARG A O 1
ATOM 833 N N . ALA A 1 103 ? 0.596 -11.225 -7.733 1.00 85.19 103 ALA A N 1
ATOM 834 C CA . ALA A 1 103 ? -0.050 -10.869 -8.997 1.00 85.19 103 ALA A CA 1
ATOM 835 C C . ALA A 1 103 ? 0.073 -11.996 -10.040 1.00 85.19 103 ALA A C 1
ATOM 837 O O . ALA A 1 103 ? -0.873 -12.280 -10.760 1.00 85.19 103 ALA A O 1
ATOM 838 N N . GLN A 1 104 ? 1.212 -12.697 -10.077 1.00 82.75 104 GLN A N 1
ATOM 839 C CA . GLN A 1 104 ? 1.428 -13.832 -10.983 1.00 82.75 104 GLN A CA 1
ATOM 840 C C . GLN A 1 104 ? 0.616 -15.080 -10.611 1.00 82.75 104 GLN A C 1
ATOM 842 O O . GLN A 1 104 ? 0.313 -15.889 -11.486 1.00 82.75 104 GLN A O 1
ATOM 847 N N . THR A 1 105 ? 0.305 -15.268 -9.325 1.00 83.50 105 THR A N 1
ATOM 848 C CA . THR A 1 105 ? -0.448 -16.428 -8.823 1.00 83.50 105 THR A CA 1
ATOM 849 C C . THR A 1 105 ? -1.919 -16.139 -8.554 1.00 83.50 105 THR A C 1
ATOM 851 O O . THR A 1 105 ? -2.628 -17.043 -8.116 1.00 83.50 105 THR A O 1
ATOM 854 N N . ALA A 1 106 ? -2.386 -14.909 -8.772 1.00 78.62 106 ALA A N 1
ATOM 855 C CA . ALA A 1 106 ? -3.796 -14.579 -8.640 1.00 78.62 106 ALA A CA 1
ATOM 856 C C . ALA A 1 106 ? -4.623 -15.456 -9.593 1.00 78.62 106 ALA A C 1
ATOM 858 O O . ALA A 1 106 ? -4.299 -15.599 -10.773 1.00 78.62 106 ALA A O 1
ATOM 859 N N . GLU A 1 107 ? -5.680 -16.077 -9.068 1.00 68.88 107 GLU A N 1
ATOM 860 C CA . GLU A 1 107 ? -6.558 -16.946 -9.862 1.00 68.88 107 GLU A CA 1
ATOM 861 C C . GLU A 1 107 ? -7.367 -16.142 -10.893 1.00 68.88 107 GLU A C 1
ATOM 863 O O . GLU A 1 107 ? -7.744 -16.662 -11.945 1.00 68.88 107 GLU A O 1
ATOM 868 N N . CYS A 1 108 ? -7.574 -14.854 -10.614 1.00 65.25 108 CYS A N 1
ATOM 869 C CA . CYS A 1 108 ? -8.227 -13.903 -11.494 1.00 65.25 108 CYS A CA 1
ATOM 870 C C . CYS A 1 108 ? -7.222 -13.351 -12.525 1.00 65.25 108 CYS A C 1
ATOM 872 O O . CYS A 1 108 ? -6.229 -12.723 -12.160 1.00 65.25 108 CYS A O 1
ATOM 874 N N . ARG A 1 109 ? -7.456 -13.614 -13.820 1.00 65.81 109 ARG A N 1
ATOM 875 C CA . ARG A 1 109 ? -6.579 -13.205 -14.943 1.00 65.81 109 ARG A CA 1
ATOM 876 C C . ARG A 1 109 ? -7.027 -11.900 -15.591 1.00 65.81 109 ARG A C 1
ATOM 878 O O . ARG A 1 109 ? -6.943 -11.743 -16.810 1.00 65.81 109 ARG A O 1
ATOM 885 N N . ASP A 1 110 ? -7.534 -10.996 -14.777 1.00 78.25 110 ASP A N 1
ATOM 886 C CA . ASP A 1 110 ? -8.121 -9.773 -15.280 1.00 78.25 110 ASP A CA 1
ATOM 887 C C . ASP A 1 110 ? -7.048 -8.760 -15.701 1.00 78.25 110 ASP A C 1
ATOM 889 O O . ASP A 1 110 ? -5.838 -8.918 -15.455 1.00 78.25 110 ASP A O 1
ATOM 893 N N . ARG A 1 111 ? -7.489 -7.731 -16.428 1.00 78.69 111 ARG A N 1
ATOM 894 C CA . ARG A 1 111 ? -6.600 -6.743 -17.044 1.00 78.69 111 ARG A CA 1
ATOM 895 C C . ARG A 1 111 ? -5.828 -5.982 -15.975 1.00 78.69 111 ARG A C 1
ATOM 897 O O . ARG A 1 111 ? -4.620 -5.811 -16.129 1.00 78.69 111 ARG A O 1
ATOM 904 N N . SER A 1 112 ? -6.500 -5.577 -14.895 1.00 78.44 112 SER A N 1
ATOM 905 C CA . SER A 1 112 ? -5.874 -4.790 -13.830 1.00 78.44 112 SER A CA 1
ATOM 906 C C . SER A 1 112 ? -4.660 -5.498 -13.221 1.00 78.44 112 SER A C 1
ATOM 908 O O . SER A 1 112 ? -3.607 -4.882 -13.075 1.00 78.44 112 SER A O 1
ATOM 910 N N . VAL A 1 113 ? -4.762 -6.805 -12.952 1.00 75.75 113 VAL A N 1
ATOM 911 C CA . VAL A 1 113 ? -3.678 -7.626 -12.387 1.00 75.75 113 VAL A CA 1
ATOM 912 C C . VAL A 1 113 ? -2.539 -7.810 -13.390 1.00 75.75 113 VAL A C 1
ATOM 914 O O . VAL A 1 113 ? -1.366 -7.770 -13.015 1.00 75.75 113 VAL A O 1
ATOM 917 N N . SER A 1 114 ? -2.874 -7.968 -14.672 1.00 71.06 114 SER A N 1
ATOM 918 C CA . SER A 1 114 ? -1.903 -8.167 -15.755 1.00 71.06 114 SER A CA 1
ATOM 919 C C . SER A 1 114 ? -1.049 -6.922 -16.038 1.00 71.06 114 SER A C 1
ATOM 921 O O . SER A 1 114 ? 0.092 -7.046 -16.481 1.00 71.06 114 SER A O 1
ATOM 923 N N . GLU A 1 115 ? -1.576 -5.726 -15.765 1.00 79.44 115 GLU A N 1
ATOM 924 C CA . GLU A 1 115 ? -0.873 -4.448 -15.938 1.00 79.44 115 GLU A CA 1
ATOM 925 C C . GLU A 1 115 ? 0.010 -4.064 -14.729 1.00 79.44 115 GLU A C 1
ATOM 927 O O . GLU A 1 115 ? 0.809 -3.127 -14.820 1.00 79.44 115 GLU A O 1
ATOM 932 N N . LEU A 1 116 ? -0.074 -4.787 -13.599 1.00 79.94 116 LEU A N 1
ATOM 933 C CA . LEU A 1 116 ? 0.691 -4.469 -12.388 1.00 79.94 116 LEU A CA 1
ATOM 934 C C . LEU A 1 116 ? 2.203 -4.635 -12.594 1.00 79.94 116 LEU A C 1
ATOM 936 O O . LEU A 1 116 ? 2.749 -5.739 -12.645 1.00 79.94 116 LEU A O 1
ATOM 940 N N . ALA A 1 117 ? 2.911 -3.507 -12.603 1.00 75.62 117 ALA A N 1
ATOM 941 C CA . ALA A 1 117 ? 4.364 -3.458 -12.670 1.00 75.62 117 ALA A CA 1
ATOM 942 C C . ALA A 1 117 ? 4.976 -3.125 -11.300 1.00 75.62 117 ALA A C 1
ATOM 944 O O . ALA A 1 117 ? 5.129 -1.964 -10.927 1.00 75.62 117 ALA A O 1
ATOM 945 N N . PHE A 1 118 ? 5.401 -4.150 -10.561 1.00 80.62 118 PHE A N 1
ATOM 946 C CA . PHE A 1 118 ? 6.250 -3.981 -9.377 1.00 80.62 118 PHE A CA 1
ATOM 947 C C . PHE A 1 118 ? 7.710 -4.118 -9.806 1.00 80.62 118 PHE A C 1
ATOM 949 O O . PHE A 1 118 ? 8.053 -5.157 -10.366 1.00 80.62 118 PHE A O 1
ATOM 956 N N . ARG A 1 119 ? 8.571 -3.120 -9.567 1.00 72.81 119 ARG A N 1
ATOM 957 C CA . ARG A 1 119 ? 10.018 -3.170 -9.870 1.00 72.81 119 ARG A CA 1
ATOM 958 C C . ARG A 1 119 ? 10.832 -2.812 -8.637 1.00 72.81 119 ARG A C 1
ATOM 960 O O . ARG A 1 119 ? 10.546 -1.791 -8.021 1.00 72.81 119 ARG A O 1
ATOM 967 N N . THR A 1 120 ? 11.829 -3.628 -8.303 1.00 77.94 120 THR A N 1
ATOM 968 C CA . THR A 1 120 ? 12.752 -3.335 -7.193 1.00 77.94 120 THR A CA 1
ATOM 969 C C . THR A 1 120 ? 13.802 -2.309 -7.602 1.00 77.94 120 THR A C 1
ATOM 971 O O . THR A 1 120 ? 14.044 -2.097 -8.795 1.00 77.94 120 THR A O 1
ATOM 974 N N . GLU A 1 121 ? 14.471 -1.689 -6.629 1.00 75.88 121 GLU A N 1
ATOM 975 C CA . GLU A 1 121 ? 15.529 -0.716 -6.927 1.00 75.88 121 GLU A CA 1
ATOM 976 C C . GLU A 1 121 ? 16.671 -1.353 -7.734 1.00 75.88 121 GLU A C 1
ATOM 978 O O . GLU A 1 121 ? 17.135 -0.784 -8.722 1.00 75.88 121 GLU A O 1
ATOM 983 N N . ASP A 1 122 ? 17.069 -2.577 -7.383 1.00 70.75 122 ASP A N 1
ATOM 984 C CA . ASP A 1 122 ? 18.102 -3.319 -8.110 1.00 70.75 122 ASP A CA 1
ATOM 985 C C . ASP A 1 122 ? 17.710 -3.639 -9.556 1.00 70.75 122 ASP A C 1
ATOM 987 O O . ASP A 1 122 ? 18.575 -3.742 -10.426 1.00 70.75 122 ASP A O 1
ATOM 991 N N . GLU A 1 123 ? 16.422 -3.827 -9.837 1.00 72.62 123 GLU A N 1
ATOM 992 C CA . GLU A 1 123 ? 15.935 -4.042 -11.199 1.00 72.62 123 GLU A CA 1
ATOM 993 C C . GLU A 1 123 ? 15.896 -2.751 -11.998 1.00 72.62 123 GLU A C 1
ATOM 995 O O . GLU A 1 123 ? 16.267 -2.771 -13.167 1.00 72.62 123 GLU A O 1
ATOM 1000 N N . ILE A 1 124 ? 15.500 -1.636 -11.378 1.00 74.75 124 ILE A N 1
ATOM 1001 C CA . ILE A 1 124 ? 15.596 -0.313 -12.000 1.00 74.75 124 ILE A CA 1
ATOM 1002 C C . ILE A 1 124 ? 17.061 -0.022 -12.322 1.00 74.75 124 ILE A C 1
ATOM 1004 O O . ILE A 1 124 ? 17.377 0.334 -13.452 1.00 74.75 124 ILE A O 1
ATOM 1008 N N . ARG A 1 125 ? 17.969 -0.258 -11.368 1.00 71.44 125 ARG A N 1
ATOM 1009 C CA . ARG A 1 125 ? 19.409 -0.068 -11.557 1.00 71.44 125 ARG A CA 1
ATOM 1010 C C . ARG A 1 125 ? 19.935 -0.934 -12.696 1.00 71.44 125 ARG A C 1
ATOM 1012 O O . ARG A 1 125 ? 20.591 -0.410 -13.583 1.00 71.44 125 ARG A O 1
ATOM 1019 N N . ARG A 1 126 ? 19.603 -2.229 -12.722 1.00 76.38 126 ARG A N 1
ATOM 1020 C CA . ARG A 1 126 ? 20.006 -3.141 -13.806 1.00 76.38 126 ARG A CA 1
ATOM 1021 C C . ARG A 1 126 ? 19.417 -2.756 -15.157 1.00 76.38 126 ARG A C 1
ATOM 1023 O O . ARG A 1 126 ? 20.131 -2.842 -16.145 1.00 76.38 126 ARG A O 1
ATOM 1030 N N . ALA A 1 127 ? 18.154 -2.338 -15.211 1.00 74.12 127 ALA A N 1
ATOM 1031 C CA . ALA A 1 127 ? 17.518 -1.898 -16.449 1.00 74.12 127 ALA A CA 1
ATOM 1032 C C . ALA A 1 127 ? 18.190 -0.633 -16.992 1.00 74.12 127 ALA A C 1
ATOM 1034 O O . ALA A 1 127 ? 18.535 -0.599 -18.164 1.00 74.12 127 ALA A O 1
ATOM 1035 N N . VAL A 1 128 ? 18.462 0.347 -16.127 1.00 76.50 128 VAL A N 1
ATOM 1036 C CA . VAL A 1 128 ? 19.194 1.566 -16.494 1.00 76.50 128 VAL A CA 1
ATOM 1037 C C . VAL A 1 128 ? 20.627 1.240 -16.911 1.00 76.50 128 VAL A C 1
ATOM 1039 O O . VAL A 1 128 ? 21.098 1.774 -17.904 1.00 76.50 128 VAL A O 1
ATOM 1042 N N . THR A 1 129 ? 21.331 0.348 -16.209 1.00 74.06 129 THR A N 1
ATOM 1043 C CA . THR A 1 129 ? 22.677 -0.086 -16.615 1.00 74.06 129 THR A CA 1
ATOM 1044 C C . THR A 1 129 ? 22.653 -0.799 -17.962 1.00 74.06 129 THR A C 1
ATOM 1046 O O . THR A 1 129 ? 23.482 -0.485 -18.800 1.00 74.06 129 THR A O 1
ATOM 1049 N N . ALA A 1 130 ? 21.699 -1.698 -18.205 1.00 74.56 130 ALA A N 1
ATOM 1050 C CA . ALA A 1 130 ? 21.569 -2.403 -19.478 1.00 74.56 130 ALA A CA 1
ATOM 1051 C C . ALA A 1 130 ? 21.162 -1.467 -20.629 1.00 74.56 130 ALA A C 1
ATOM 1053 O O . ALA A 1 130 ? 21.655 -1.618 -21.740 1.00 74.56 130 ALA A O 1
ATOM 1054 N N . GLU A 1 131 ? 20.294 -0.486 -20.372 1.00 71.94 131 GLU A N 1
ATOM 1055 C CA . GLU A 1 131 ? 19.921 0.552 -21.339 1.00 71.94 131 GLU A CA 1
ATOM 1056 C C . GLU A 1 131 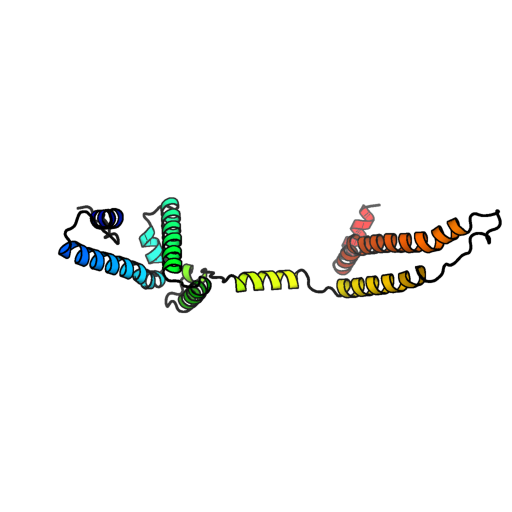? 21.116 1.455 -21.655 1.00 71.94 131 GLU A C 1
ATOM 1058 O O . GLU A 1 131 ? 21.413 1.691 -22.822 1.00 71.94 131 GLU A O 1
ATOM 1063 N N . LEU A 1 132 ? 21.879 1.855 -20.634 1.00 70.50 132 LEU A N 1
ATOM 1064 C CA . LEU A 1 132 ? 23.138 2.571 -20.814 1.00 70.50 132 LEU A CA 1
ATOM 1065 C C . LEU A 1 132 ? 24.183 1.720 -21.539 1.00 70.50 132 LEU A C 1
ATOM 1067 O O . LEU A 1 132 ? 24.916 2.267 -22.343 1.00 70.50 132 LEU A O 1
ATOM 1071 N N . GLU A 1 133 ? 24.277 0.414 -21.298 1.00 67.38 133 GLU A N 1
ATOM 1072 C CA . GLU A 1 133 ? 25.196 -0.490 -22.007 1.00 67.38 133 GLU A CA 1
ATOM 1073 C C . GLU A 1 133 ? 24.760 -0.770 -23.450 1.00 67.38 133 GLU A C 1
ATOM 1075 O O . GLU A 1 133 ? 25.613 -1.033 -24.291 1.00 67.38 133 GLU A O 1
ATOM 1080 N N . ALA A 1 134 ? 23.462 -0.702 -23.754 1.00 64.62 134 ALA A N 1
ATOM 1081 C CA . ALA A 1 134 ? 22.937 -0.824 -25.112 1.00 64.62 134 ALA A CA 1
ATOM 1082 C C . ALA A 1 134 ? 23.072 0.492 -25.898 1.00 64.62 134 ALA A C 1
ATOM 1084 O O . ALA A 1 134 ? 23.389 0.478 -27.084 1.00 64.62 134 ALA A O 1
ATOM 1085 N N . GLU A 1 135 ? 22.872 1.639 -25.244 1.00 60.59 135 GLU A N 1
ATOM 1086 C CA . GLU A 1 135 ? 23.085 2.963 -25.839 1.00 60.59 135 GLU A CA 1
ATOM 1087 C C . GLU A 1 135 ? 24.585 3.300 -25.950 1.00 60.59 135 GLU A C 1
ATOM 1089 O O . GLU A 1 135 ? 25.027 3.918 -26.920 1.00 60.59 135 GLU A O 1
ATOM 1094 N N . TYR A 1 136 ? 25.385 2.823 -24.993 1.00 52.09 136 TYR A N 1
ATOM 1095 C CA . TYR A 1 136 ? 26.845 2.765 -25.037 1.00 52.09 136 TYR A CA 1
ATOM 1096 C C . TYR A 1 136 ? 27.329 1.345 -25.322 1.00 52.09 136 TYR A C 1
ATOM 1098 O O . TYR A 1 136 ? 28.267 0.865 -24.671 1.00 52.09 136 TYR A O 1
ATOM 1106 N N . GLU A 1 137 ? 26.751 0.693 -26.335 1.00 47.66 137 GLU A N 1
ATOM 1107 C CA . GLU A 1 137 ? 27.406 -0.466 -26.937 1.00 47.66 137 GLU A CA 1
ATOM 1108 C C . GLU A 1 137 ? 28.846 -0.016 -27.245 1.00 47.66 137 GLU A C 1
ATOM 1110 O O . GLU A 1 137 ? 29.031 1.113 -27.727 1.00 47.66 137 GLU A O 1
ATOM 1115 N N . PRO A 1 138 ? 29.896 -0.778 -26.883 1.00 48.81 138 PRO A N 1
ATOM 1116 C CA . PRO A 1 138 ? 31.263 -0.400 -27.187 1.00 48.81 138 PRO A CA 1
ATOM 1117 C C . PRO A 1 138 ? 31.427 -0.494 -28.700 1.00 48.81 138 PRO A C 1
ATOM 1119 O O . PRO A 1 138 ? 31.918 -1.488 -29.223 1.00 48.81 138 PRO A O 1
ATOM 1122 N N . ASP A 1 139 ? 30.981 0.554 -29.390 1.00 55.88 139 ASP A N 1
ATOM 1123 C CA . ASP A 1 139 ? 31.124 0.744 -30.813 1.00 55.88 139 ASP A CA 1
ATOM 1124 C C . ASP A 1 139 ? 32.599 0.477 -31.092 1.00 55.88 139 ASP A C 1
ATOM 1126 O O . ASP A 1 139 ? 33.479 1.009 -30.395 1.00 55.88 139 ASP A O 1
ATOM 1130 N N . ASP A 1 140 ? 32.900 -0.382 -32.065 1.00 56.84 140 ASP A N 1
ATOM 1131 C CA . ASP A 1 140 ? 34.277 -0.681 -32.467 1.00 56.84 140 ASP A CA 1
ATOM 1132 C C . ASP A 1 140 ? 35.074 0.620 -32.671 1.00 56.84 140 ASP A C 1
ATOM 1134 O O . ASP A 1 140 ? 36.294 0.668 -32.501 1.00 56.84 140 ASP A O 1
ATOM 1138 N N . TRP A 1 141 ? 34.359 1.710 -32.954 1.00 53.66 141 TRP A N 1
ATOM 1139 C CA . TRP A 1 141 ? 34.798 3.090 -32.937 1.00 53.66 141 TRP A CA 1
ATOM 1140 C C . TRP A 1 141 ? 35.399 3.615 -31.625 1.00 53.66 141 TRP A C 1
ATOM 1142 O O . TRP A 1 141 ? 36.446 4.252 -31.679 1.00 53.66 141 TRP A O 1
ATOM 1152 N N . LYS A 1 142 ? 34.805 3.368 -30.450 1.00 54.56 142 LYS A N 1
ATOM 1153 C CA . LYS A 1 142 ? 35.357 3.786 -29.146 1.00 54.56 142 LYS A CA 1
ATOM 1154 C C . LYS A 1 142 ? 36.626 3.003 -28.818 1.00 54.56 142 LYS A C 1
ATOM 1156 O O . LYS A 1 142 ? 37.600 3.574 -28.340 1.00 54.56 142 LYS A O 1
ATOM 1161 N N . ARG A 1 143 ? 36.668 1.715 -29.178 1.00 57.75 143 ARG A N 1
ATOM 1162 C CA . ARG A 1 143 ? 37.873 0.881 -29.044 1.00 57.75 143 ARG A CA 1
ATOM 1163 C C . ARG A 1 143 ? 38.986 1.327 -29.996 1.00 57.75 143 ARG A C 1
ATOM 1165 O O . ARG A 1 143 ? 40.147 1.398 -29.595 1.00 57.75 143 ARG A O 1
ATOM 1172 N N . ARG A 1 144 ? 38.644 1.663 -31.246 1.00 58.00 144 ARG A N 1
ATOM 1173 C CA . ARG A 1 144 ? 39.580 2.204 -32.248 1.00 58.00 144 ARG A CA 1
ATOM 1174 C C . ARG A 1 144 ? 40.031 3.621 -31.915 1.00 58.00 144 ARG A C 1
ATOM 1176 O O . ARG A 1 144 ? 41.197 3.926 -32.134 1.00 58.00 144 ARG A O 1
ATOM 1183 N N . SER A 1 145 ? 39.160 4.462 -31.363 1.00 53.31 145 SER A N 1
ATOM 1184 C CA . SER A 1 145 ? 39.509 5.820 -30.948 1.00 53.31 145 SER A CA 1
ATOM 1185 C C . SER A 1 145 ? 40.385 5.805 -29.705 1.00 53.31 145 SER A C 1
ATOM 1187 O O . SER A 1 145 ? 41.352 6.549 -29.675 1.00 53.31 145 SER A O 1
ATOM 1189 N N . GLU A 1 146 ? 40.158 4.904 -28.745 1.00 56.97 146 GLU A N 1
ATOM 1190 C CA . GLU A 1 146 ? 41.042 4.721 -27.590 1.00 56.97 146 GLU A CA 1
ATOM 1191 C C . GLU A 1 146 ? 42.414 4.150 -28.000 1.00 56.97 146 GLU A C 1
ATOM 1193 O O . GLU A 1 146 ? 43.444 4.584 -27.485 1.00 56.97 146 GLU A O 1
ATOM 1198 N N . LEU A 1 147 ? 42.456 3.239 -28.983 1.00 57.41 147 LEU A N 1
ATOM 1199 C CA . LEU A 1 147 ? 43.700 2.781 -29.616 1.00 57.41 147 LEU A CA 1
ATOM 1200 C C . LEU A 1 147 ? 44.414 3.906 -30.373 1.00 57.41 147 LEU A C 1
ATOM 1202 O O . LEU A 1 147 ? 45.627 4.035 -30.247 1.00 57.41 147 LEU A O 1
ATOM 1206 N N . ALA A 1 148 ? 43.683 4.743 -31.110 1.00 57.88 148 ALA A N 1
ATOM 1207 C CA . ALA A 1 148 ? 44.236 5.904 -31.803 1.00 57.88 148 ALA A CA 1
ATOM 1208 C C . ALA A 1 148 ? 44.737 6.973 -30.819 1.00 57.88 148 ALA A C 1
ATOM 1210 O O . ALA A 1 148 ? 45.773 7.582 -31.062 1.00 57.88 148 ALA A O 1
ATOM 1211 N N . LEU A 1 149 ? 44.060 7.160 -29.682 1.00 53.69 149 LEU A N 1
ATOM 1212 C CA . LEU A 1 149 ? 44.469 8.076 -28.614 1.00 53.69 149 LEU A CA 1
ATOM 1213 C C . LEU A 1 149 ? 45.718 7.565 -27.896 1.00 53.69 149 LEU A C 1
ATOM 1215 O O . LEU A 1 149 ? 46.640 8.338 -27.658 1.00 53.69 149 LEU A O 1
ATOM 1219 N N . LYS A 1 150 ? 45.794 6.259 -27.609 1.00 55.19 150 LYS A N 1
ATOM 1220 C CA . LYS A 1 150 ? 46.999 5.625 -27.053 1.00 55.19 150 LYS A CA 1
ATOM 1221 C C . LYS A 1 150 ? 48.157 5.656 -28.049 1.00 55.19 150 LYS A C 1
ATOM 1223 O O . LYS A 1 150 ? 49.270 5.965 -27.644 1.00 55.19 150 LYS A O 1
ATOM 1228 N N . ALA A 1 151 ? 47.908 5.411 -29.336 1.00 56.97 151 ALA A N 1
ATOM 1229 C CA . ALA A 1 151 ? 48.920 5.508 -30.387 1.00 56.97 151 ALA A CA 1
ATOM 1230 C C . ALA A 1 151 ? 49.402 6.952 -30.591 1.00 56.97 151 ALA A C 1
ATOM 1232 O O . ALA A 1 151 ? 50.602 7.180 -30.693 1.00 56.97 151 ALA A O 1
ATOM 1233 N N . GLY A 1 152 ? 48.490 7.929 -30.583 1.00 53.03 152 GLY A N 1
ATOM 1234 C CA . GLY A 1 152 ? 48.805 9.356 -30.645 1.00 53.03 152 GLY A CA 1
ATOM 1235 C C . GLY A 1 152 ? 49.582 9.838 -29.420 1.00 53.03 152 GLY A C 1
ATOM 1236 O O . GLY A 1 152 ? 50.558 10.565 -29.568 1.00 53.03 152 GLY A O 1
ATOM 1237 N N . ALA A 1 153 ? 49.225 9.371 -28.221 1.00 54.66 153 ALA A N 1
ATOM 1238 C CA . ALA A 1 153 ? 49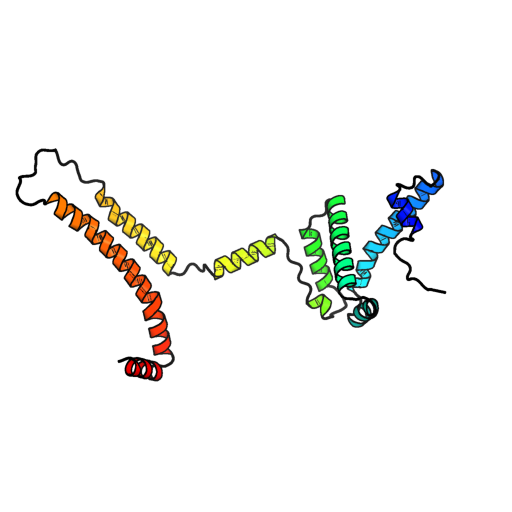.976 9.641 -26.998 1.00 54.66 153 ALA A CA 1
ATOM 1239 C C . ALA A 1 153 ? 51.378 9.003 -27.028 1.00 54.66 153 ALA A C 1
ATOM 1241 O O . ALA A 1 153 ? 52.344 9.642 -26.621 1.00 54.66 153 ALA A O 1
ATOM 1242 N N . LEU A 1 154 ? 51.519 7.784 -27.566 1.00 49.91 154 LEU A N 1
ATOM 1243 C CA . LEU A 1 154 ? 52.822 7.131 -27.746 1.00 49.91 154 LEU A CA 1
ATOM 1244 C C . LEU A 1 154 ? 53.692 7.838 -28.799 1.00 49.91 154 LEU A C 1
ATOM 1246 O O . LEU A 1 154 ? 54.899 7.955 -28.618 1.00 49.91 154 LEU A O 1
ATOM 1250 N N . LEU A 1 155 ? 53.079 8.344 -29.873 1.00 50.78 155 LEU A N 1
ATOM 1251 C CA . LEU A 1 155 ? 53.736 9.152 -30.907 1.00 50.78 155 LEU A CA 1
ATOM 1252 C C . LEU A 1 155 ? 54.079 10.571 -30.439 1.00 50.78 155 LEU A C 1
ATOM 1254 O O . LEU A 1 155 ? 54.984 11.179 -31.003 1.00 50.78 155 LEU A O 1
ATOM 1258 N N . ALA A 1 156 ? 53.402 11.090 -29.412 1.00 50.62 156 ALA A N 1
ATOM 1259 C CA . ALA A 1 156 ? 53.732 12.361 -28.767 1.00 50.62 156 ALA A CA 1
ATOM 1260 C C . ALA A 1 156 ? 54.884 12.235 -27.747 1.00 50.62 156 ALA A C 1
ATOM 1262 O O . ALA A 1 156 ? 55.538 13.227 -27.420 1.00 50.62 156 ALA A O 1
ATOM 1263 N N . LEU A 1 157 ? 55.180 11.020 -27.270 1.00 47.72 157 LEU A N 1
ATOM 1264 C CA . LEU A 1 157 ? 56.227 10.765 -26.277 1.00 47.72 157 LEU A CA 1
ATOM 1265 C C . LEU A 1 157 ? 57.700 10.894 -26.742 1.00 47.72 157 LEU A C 1
ATOM 1267 O O . LEU A 1 157 ? 58.535 11.099 -25.856 1.00 47.72 157 LEU A O 1
ATOM 1271 N N . PRO A 1 158 ? 58.097 10.897 -28.037 1.00 46.62 158 PRO A N 1
ATOM 1272 C CA . PRO A 1 158 ? 59.473 11.237 -28.400 1.00 46.62 158 PRO A CA 1
ATOM 1273 C C . PRO A 1 158 ? 59.771 12.745 -28.285 1.00 46.62 158 PRO A C 1
ATOM 1275 O O . PRO A 1 158 ? 60.921 13.145 -28.433 1.00 46.62 158 PRO A O 1
ATOM 1278 N N . GLY A 1 159 ? 58.774 13.597 -28.006 1.00 45.28 159 GLY A N 1
ATOM 1279 C CA . GLY A 1 159 ? 58.954 15.053 -27.943 1.00 45.28 159 GLY A CA 1
ATOM 1280 C C . GLY A 1 159 ? 59.550 15.596 -26.638 1.00 45.28 159 GLY A C 1
ATOM 1281 O O . GLY A 1 159 ? 59.993 16.740 -26.612 1.00 45.28 159 GLY A O 1
AT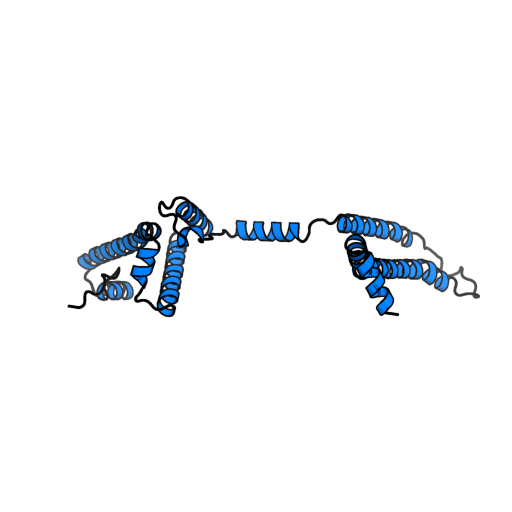OM 1282 N N . VAL A 1 160 ? 59.578 14.811 -25.553 1.00 43.78 160 VAL A N 1
ATOM 1283 C CA . VAL A 1 160 ? 60.022 15.299 -24.225 1.00 43.78 160 VAL A CA 1
ATOM 1284 C C . VAL A 1 160 ? 61.460 14.883 -23.885 1.00 43.78 160 VAL A C 1
ATOM 1286 O O . VAL A 1 160 ? 62.066 15.441 -22.977 1.00 43.78 160 VAL A O 1
ATOM 1289 N N . SER A 1 161 ? 62.061 13.945 -24.620 1.00 42.06 161 SER A N 1
ATOM 1290 C CA . SER A 1 161 ? 63.355 13.347 -24.247 1.00 42.06 161 SER A CA 1
ATOM 1291 C C . SER A 1 161 ? 64.565 13.826 -25.059 1.00 42.06 161 SER A C 1
ATOM 1293 O O . SER A 1 161 ? 65.646 13.260 -24.908 1.00 42.06 161 SER A O 1
ATOM 1295 N N . LEU A 1 162 ? 64.449 14.879 -25.879 1.00 45.09 162 LEU A N 1
ATOM 1296 C CA . LEU A 1 162 ? 65.560 15.283 -26.751 1.00 45.09 162 LEU A CA 1
ATOM 1297 C C . LEU A 1 162 ? 65.771 16.794 -26.881 1.00 45.09 162 LEU A C 1
ATOM 1299 O O . LEU A 1 162 ? 65.839 17.304 -27.989 1.00 45.09 162 LEU A O 1
ATOM 1303 N N . ILE A 1 163 ? 65.953 17.505 -25.761 1.00 41.94 163 ILE A N 1
ATOM 1304 C CA . ILE A 1 163 ? 66.672 18.792 -25.763 1.00 41.94 163 ILE A CA 1
ATOM 1305 C C . ILE A 1 163 ? 67.486 18.949 -24.467 1.00 41.94 163 ILE A C 1
ATOM 1307 O O . ILE A 1 163 ? 66.926 19.248 -23.415 1.00 41.94 163 ILE A O 1
ATOM 1311 N N . PRO A 1 164 ? 68.824 18.909 -24.558 1.00 44.28 164 PRO A N 1
ATOM 1312 C CA . PRO A 1 164 ? 69.631 19.913 -23.896 1.00 44.28 164 PRO A CA 1
ATOM 1313 C C . PRO A 1 164 ? 70.363 20.675 -24.999 1.00 44.28 164 PRO A C 1
ATOM 1315 O O . PRO A 1 164 ? 71.442 20.279 -25.429 1.00 44.28 164 PRO A O 1
ATOM 1318 N N . ILE A 1 165 ? 69.761 21.753 -25.504 1.00 48.91 165 ILE A N 1
ATOM 1319 C CA . ILE A 1 165 ? 70.486 22.694 -26.359 1.00 48.91 165 ILE A CA 1
ATOM 1320 C C . ILE A 1 165 ? 71.136 23.715 -25.417 1.00 48.91 165 ILE A C 1
ATOM 1322 O O . ILE A 1 165 ? 70.418 24.486 -24.776 1.00 48.91 165 ILE A O 1
ATOM 1326 N N . PRO A 1 166 ? 72.474 23.721 -25.276 1.00 45.31 166 PRO A N 1
ATOM 1327 C CA . PRO A 1 166 ? 73.163 24.759 -24.526 1.00 45.31 166 PRO A CA 1
ATOM 1328 C C . PRO A 1 166 ? 72.966 26.118 -25.212 1.00 45.31 166 PRO A C 1
ATOM 1330 O O . PRO A 1 166 ? 72.984 26.223 -26.439 1.00 45.31 166 PRO A O 1
ATOM 1333 N N . TYR A 1 167 ? 72.803 27.159 -24.394 1.00 44.03 167 TYR A N 1
ATOM 1334 C CA . TYR A 1 167 ? 72.410 28.541 -24.720 1.00 44.03 167 TYR A CA 1
ATOM 1335 C C . TYR A 1 167 ? 73.368 29.343 -25.644 1.00 44.03 167 TYR A C 1
ATOM 1337 O O . TYR A 1 167 ? 73.387 30.569 -25.597 1.00 44.03 167 TYR A O 1
ATOM 1345 N N . GLY A 1 168 ? 74.167 28.693 -26.496 1.00 48.81 168 GLY A N 1
ATOM 1346 C CA . GLY A 1 168 ? 75.186 29.346 -27.332 1.00 48.81 168 GLY A CA 1
ATOM 1347 C C . GLY A 1 168 ? 75.331 28.830 -28.768 1.00 48.81 168 GLY A C 1
ATOM 1348 O O . GLY A 1 168 ? 76.307 29.184 -29.419 1.00 48.81 168 GLY A O 1
ATOM 1349 N N . ALA A 1 169 ? 74.414 28.000 -29.277 1.00 51.19 169 ALA A N 1
ATOM 1350 C CA . ALA A 1 169 ? 74.598 27.283 -30.548 1.00 51.19 169 ALA A CA 1
ATOM 1351 C C . ALA A 1 169 ? 73.619 27.665 -31.682 1.00 51.19 169 ALA A C 1
ATOM 1353 O O . ALA A 1 169 ? 73.319 26.824 -32.526 1.00 51.19 169 ALA A O 1
ATOM 1354 N N . ILE A 1 170 ? 73.106 28.902 -31.735 1.00 44.03 170 ILE A N 1
ATOM 1355 C CA . ILE A 1 170 ? 72.238 29.343 -32.847 1.00 44.03 170 ILE A CA 1
ATOM 1356 C C . ILE A 1 170 ? 72.812 30.620 -33.484 1.00 44.03 170 ILE A C 1
ATOM 1358 O O . ILE A 1 170 ? 72.788 31.673 -32.845 1.00 44.03 170 ILE A O 1
ATOM 1362 N N . PRO A 1 171 ? 73.325 30.565 -34.730 1.00 43.72 171 PRO A N 1
ATOM 1363 C CA . PRO A 1 171 ? 73.673 31.760 -35.479 1.00 43.72 171 PRO A CA 1
ATOM 1364 C C . PRO A 1 171 ? 72.411 32.453 -36.015 1.00 43.72 171 PRO A C 1
ATOM 1366 O O . PRO A 1 171 ? 71.521 31.826 -36.590 1.00 43.72 171 PRO A O 1
ATOM 1369 N N . LEU A 1 172 ? 72.375 33.772 -35.820 1.00 52.19 172 LEU A N 1
ATOM 1370 C CA . LEU A 1 172 ? 71.390 34.731 -36.323 1.00 52.19 172 LEU A CA 1
ATOM 1371 C C . LEU A 1 172 ? 71.237 34.611 -37.850 1.00 52.19 172 LEU A C 1
ATOM 1373 O O . LEU A 1 172 ? 72.169 34.936 -38.583 1.00 52.19 172 LEU A O 1
ATOM 1377 N N . GLY A 1 173 ? 70.074 34.186 -38.349 1.00 52.75 173 GLY A N 1
ATOM 1378 C CA . GLY A 1 173 ? 69.825 34.231 -39.796 1.00 52.75 173 GLY A CA 1
ATOM 1379 C C . GLY A 1 173 ? 68.430 33.824 -40.249 1.00 52.75 173 GLY A C 1
ATOM 1380 O O . GLY A 1 173 ? 67.846 34.493 -41.090 1.00 52.75 173 GLY A O 1
ATOM 1381 N N . ILE A 1 174 ? 67.855 32.774 -39.677 1.00 50.91 174 ILE A N 1
ATOM 1382 C CA . ILE A 1 174 ? 66.448 32.398 -39.849 1.00 50.91 174 ILE A CA 1
ATOM 1383 C C . ILE A 1 174 ? 66.046 31.803 -38.509 1.00 50.91 174 ILE A C 1
ATOM 1385 O O . ILE A 1 174 ? 66.833 31.053 -37.932 1.00 50.91 174 ILE A O 1
ATOM 1389 N N . ASP A 1 175 ? 64.869 32.158 -38.003 1.00 56.38 175 ASP A N 1
ATOM 1390 C CA . ASP A 1 175 ? 64.349 31.737 -36.699 1.00 56.38 175 ASP A CA 1
ATOM 1391 C C . ASP A 1 175 ? 63.978 30.239 -36.725 1.00 56.38 175 ASP A C 1
ATOM 1393 O O . ASP A 1 175 ? 62.827 29.832 -36.610 1.00 56.38 175 ASP A O 1
ATOM 1397 N N . GLY A 1 176 ? 64.977 29.390 -36.980 1.00 48.72 176 GLY A N 1
ATOM 1398 C CA . GLY A 1 176 ? 64.840 27.967 -37.249 1.00 48.72 176 GLY A CA 1
ATOM 1399 C C . GLY A 1 176 ? 64.276 27.219 -36.056 1.00 48.72 176 GLY A C 1
ATOM 1400 O O . GLY A 1 176 ? 63.590 26.230 -36.255 1.00 48.72 176 GLY A O 1
ATOM 1401 N N . ALA A 1 177 ? 64.464 27.724 -34.835 1.00 52.06 177 ALA A N 1
ATOM 1402 C CA . ALA A 1 177 ? 63.784 27.211 -33.653 1.00 52.06 177 ALA A CA 1
ATOM 1403 C C . ALA A 1 177 ? 62.266 27.447 -33.728 1.00 52.06 177 ALA A C 1
ATOM 1405 O O . ALA A 1 177 ? 61.490 26.547 -33.421 1.00 52.06 177 ALA A O 1
ATOM 1406 N N . LEU A 1 178 ? 61.833 28.615 -34.204 1.00 48.50 178 LEU A N 1
ATOM 1407 C CA . LEU A 1 178 ? 60.424 28.978 -34.348 1.00 48.50 178 LEU A CA 1
ATOM 1408 C C . LEU A 1 178 ? 59.767 28.223 -35.514 1.00 48.50 178 LEU A C 1
ATOM 1410 O O . LEU A 1 178 ? 58.664 27.701 -35.361 1.00 48.50 178 LEU A O 1
ATOM 1414 N N . THR A 1 179 ? 60.471 28.057 -36.638 1.00 51.22 179 THR A N 1
ATOM 1415 C CA . THR A 1 179 ? 60.009 27.240 -37.773 1.00 51.22 179 THR A CA 1
ATOM 1416 C C . THR A 1 179 ? 59.994 25.748 -37.437 1.00 51.22 179 THR A C 1
ATOM 1418 O O . THR A 1 179 ? 59.070 25.044 -37.833 1.00 51.22 179 THR A O 1
ATOM 1421 N N . PHE A 1 180 ? 60.979 25.256 -36.678 1.00 51.66 180 PHE A N 1
ATOM 1422 C CA . PHE A 1 180 ? 61.038 23.864 -36.227 1.00 51.66 180 PHE A CA 1
ATOM 1423 C C . PHE A 1 180 ? 59.930 23.577 -35.217 1.00 51.66 180 PHE A C 1
ATOM 1425 O O . PHE A 1 180 ? 59.231 22.581 -35.364 1.00 51.66 180 PHE A O 1
ATOM 1432 N N . VAL A 1 181 ? 59.683 24.478 -34.260 1.00 53.69 181 VAL A N 1
ATOM 1433 C CA . VAL A 1 181 ? 58.569 24.343 -33.313 1.00 53.69 181 VAL A CA 1
ATOM 1434 C C . VAL A 1 181 ? 57.218 24.413 -34.036 1.00 53.69 181 VAL A C 1
ATOM 1436 O O . VAL A 1 181 ? 56.347 23.580 -33.794 1.00 53.69 181 VAL A O 1
ATOM 1439 N N . ALA A 1 182 ? 57.038 25.334 -34.983 1.00 50.72 182 ALA A N 1
ATOM 1440 C CA . ALA A 1 182 ? 55.814 25.404 -35.779 1.00 50.72 182 ALA A CA 1
ATOM 1441 C C . ALA A 1 182 ? 55.601 24.139 -36.638 1.00 50.72 182 ALA A C 1
ATOM 1443 O O . ALA A 1 182 ? 54.493 23.608 -36.686 1.00 50.72 182 ALA A O 1
ATOM 1444 N N . LEU A 1 183 ? 56.647 23.601 -37.271 1.00 53.31 183 LEU A N 1
ATOM 1445 C CA . LEU A 1 183 ? 56.529 22.426 -38.139 1.00 53.31 183 LEU A CA 1
ATOM 1446 C C . LEU A 1 183 ? 56.331 21.122 -37.346 1.00 53.31 183 LEU A C 1
ATOM 1448 O O . LEU A 1 183 ? 55.488 20.310 -37.723 1.00 53.31 183 LEU A O 1
ATOM 1452 N N . PHE A 1 184 ? 57.062 20.933 -36.240 1.00 51.41 184 PHE A N 1
ATOM 1453 C CA . PHE A 1 184 ? 56.982 19.718 -35.420 1.00 51.41 184 PHE A CA 1
ATOM 1454 C C . PHE A 1 184 ? 55.803 19.702 -34.447 1.00 51.41 184 PHE A C 1
ATOM 1456 O O . PHE A 1 184 ? 55.323 18.620 -34.127 1.00 51.41 184 PHE A O 1
ATOM 1463 N N . PHE A 1 185 ? 55.316 20.858 -33.982 1.00 54.25 185 PHE A N 1
ATOM 1464 C CA . PHE A 1 185 ? 54.217 20.908 -33.012 1.00 54.25 185 PHE A CA 1
ATOM 1465 C C . PHE A 1 185 ? 52.911 21.430 -33.613 1.00 54.25 185 PHE A C 1
ATOM 1467 O O . PHE A 1 185 ? 51.869 20.827 -33.368 1.00 54.25 185 PHE A O 1
ATOM 1474 N N . ALA A 1 186 ? 52.922 22.488 -34.434 1.00 52.41 186 ALA A N 1
ATOM 1475 C CA . ALA A 1 186 ? 51.675 23.012 -35.006 1.00 52.41 186 ALA A CA 1
ATOM 1476 C C . ALA A 1 186 ? 51.157 22.149 -36.166 1.00 52.41 186 ALA A C 1
ATOM 1478 O O . ALA A 1 186 ? 49.948 21.975 -36.288 1.00 52.41 186 ALA A O 1
ATOM 1479 N N . GLY A 1 187 ? 52.046 21.552 -36.970 1.00 54.91 187 GLY A N 1
ATOM 1480 C CA . GLY A 1 187 ? 51.681 20.649 -38.069 1.00 54.91 187 GLY A CA 1
ATOM 1481 C C . GLY A 1 187 ? 50.883 19.420 -37.607 1.00 54.91 187 GLY A C 1
ATOM 1482 O O . GLY A 1 187 ? 49.753 19.235 -38.063 1.00 54.91 187 GLY A O 1
ATOM 1483 N N . PRO A 1 188 ? 51.402 18.605 -36.669 1.00 58.94 188 PRO A N 1
ATOM 1484 C CA . PRO A 1 188 ? 50.673 17.453 -36.139 1.00 58.94 188 PRO A CA 1
ATOM 1485 C C . PRO A 1 188 ? 49.407 17.836 -35.371 1.00 58.94 188 PRO A C 1
ATOM 1487 O O . PRO A 1 188 ? 48.405 17.136 -35.470 1.00 58.94 188 PRO A O 1
ATOM 1490 N N . LEU A 1 189 ? 49.413 18.960 -34.648 1.00 55.69 189 LEU A N 1
ATOM 1491 C CA . LEU A 1 189 ? 48.258 19.414 -33.871 1.00 55.69 189 LEU A CA 1
ATOM 1492 C C . LEU A 1 189 ? 47.130 19.940 -34.777 1.00 55.69 189 LEU A C 1
ATOM 1494 O O . LEU A 1 189 ? 45.961 19.636 -34.541 1.00 55.69 189 LEU A O 1
ATOM 1498 N N . LEU A 1 190 ? 47.473 20.628 -35.874 1.00 55.06 190 LEU A N 1
ATOM 1499 C CA . LEU A 1 190 ? 46.530 20.982 -36.939 1.00 55.06 190 LEU A CA 1
ATOM 1500 C C . LEU A 1 190 ? 46.041 19.752 -37.699 1.00 55.06 190 LEU A C 1
ATOM 1502 O O . LEU A 1 190 ? 44.845 19.654 -37.942 1.00 55.06 190 LEU A O 1
ATOM 1506 N N . ALA A 1 191 ? 46.917 18.805 -38.043 1.00 57.38 191 ALA A N 1
ATOM 1507 C CA . ALA A 1 191 ? 46.521 17.562 -38.706 1.00 57.38 191 ALA A CA 1
ATOM 1508 C C . ALA A 1 191 ? 45.589 16.718 -37.823 1.00 57.38 191 ALA A C 1
ATOM 1510 O O . ALA A 1 191 ? 44.644 16.116 -38.325 1.00 57.38 191 ALA A O 1
ATOM 1511 N N . PHE A 1 192 ? 45.802 16.724 -36.505 1.00 61.09 192 PHE A N 1
ATOM 1512 C CA . PHE A 1 192 ? 44.931 16.068 -35.534 1.00 61.09 192 PHE A CA 1
ATOM 1513 C C . PHE A 1 192 ? 43.576 16.782 -35.412 1.00 61.09 192 PHE A C 1
ATOM 1515 O O . PHE A 1 192 ? 42.533 16.134 -35.484 1.00 61.09 192 PHE A O 1
ATOM 1522 N N . GLY A 1 193 ? 43.568 18.117 -35.311 1.00 59.41 193 GLY A N 1
ATOM 1523 C CA . GLY A 1 193 ? 42.338 18.918 -35.288 1.00 59.41 193 GLY A CA 1
ATOM 1524 C C . GLY A 1 193 ? 41.520 18.804 -36.581 1.00 59.41 193 GLY A C 1
ATOM 1525 O O . GLY A 1 193 ? 40.309 18.583 -36.532 1.00 59.41 193 GLY A O 1
ATOM 1526 N N . LEU A 1 194 ? 42.182 18.871 -37.741 1.00 59.09 194 LEU A N 1
ATOM 1527 C CA . LEU A 1 194 ? 41.582 18.612 -39.053 1.00 59.09 194 LEU A CA 1
ATOM 1528 C C . LEU A 1 194 ? 41.116 17.165 -39.177 1.00 59.09 194 LEU A C 1
ATOM 1530 O O . LEU A 1 194 ? 40.046 16.938 -39.721 1.00 59.09 194 LEU A O 1
ATOM 1534 N N . GLY A 1 195 ? 41.857 16.198 -38.635 1.00 61.66 195 GLY A N 1
ATOM 1535 C CA . GLY A 1 195 ? 41.454 14.795 -38.592 1.00 61.66 195 GLY A CA 1
ATOM 1536 C C . GLY A 1 195 ? 40.158 14.590 -37.811 1.00 61.66 195 GLY A C 1
ATOM 1537 O O . GLY A 1 195 ? 39.269 13.895 -38.291 1.00 61.66 195 GLY A O 1
ATOM 1538 N N . ILE A 1 196 ? 40.000 15.252 -36.660 1.00 61.91 196 ILE A N 1
ATOM 1539 C CA . ILE A 1 196 ? 38.759 15.228 -35.869 1.00 61.91 196 ILE A CA 1
ATOM 1540 C C . ILE A 1 196 ? 37.600 15.881 -36.635 1.00 61.91 196 ILE A C 1
ATOM 1542 O O . ILE A 1 196 ? 36.500 15.329 -36.663 1.00 61.91 196 ILE A O 1
ATOM 1546 N N . LEU A 1 197 ? 37.830 17.032 -37.275 1.00 53.66 197 LEU A N 1
ATOM 1547 C CA . LEU A 1 197 ? 36.812 17.713 -38.085 1.00 53.66 197 LEU A CA 1
ATOM 1548 C C . LEU A 1 197 ? 36.412 16.890 -39.319 1.00 53.66 197 LEU A C 1
ATOM 1550 O O . LEU A 1 197 ? 35.225 16.795 -39.625 1.00 53.66 197 LEU A O 1
ATOM 1554 N N . LEU A 1 198 ? 37.372 16.238 -39.980 1.00 55.41 198 LEU A N 1
ATOM 1555 C CA . LEU A 1 198 ? 37.136 15.335 -41.105 1.00 55.41 198 LEU A CA 1
ATOM 1556 C C . LEU A 1 198 ? 36.352 14.096 -40.650 1.00 55.41 198 LEU A C 1
ATOM 1558 O O . LEU A 1 198 ? 35.375 13.728 -41.289 1.00 55.41 198 LEU A O 1
ATOM 1562 N N . LEU A 1 199 ? 36.712 13.497 -39.508 1.00 55.81 199 LEU A N 1
ATOM 1563 C CA . LEU A 1 199 ? 35.967 12.393 -38.887 1.00 55.81 199 LEU A CA 1
ATOM 1564 C C . LEU A 1 199 ? 34.516 12.784 -38.581 1.00 55.81 199 LEU A C 1
ATOM 1566 O O . LEU A 1 199 ? 33.602 11.984 -38.785 1.00 55.81 199 LEU A O 1
ATOM 1570 N N . ARG A 1 200 ? 34.303 14.011 -38.095 1.00 55.28 200 ARG A N 1
ATOM 1571 C CA . ARG A 1 200 ? 32.973 14.539 -37.785 1.00 55.28 200 ARG A CA 1
ATOM 1572 C C . ARG A 1 200 ? 32.152 14.791 -39.052 1.00 55.28 200 ARG A C 1
ATOM 1574 O O . ARG A 1 200 ? 31.008 14.362 -39.101 1.00 55.28 200 ARG A O 1
ATOM 1581 N N . SER A 1 201 ? 32.748 15.367 -40.096 1.00 49.56 201 SER A N 1
ATOM 1582 C CA . SER A 1 201 ? 32.094 15.536 -41.405 1.00 49.56 201 SER A CA 1
ATOM 1583 C C . SER A 1 201 ? 31.776 14.194 -42.079 1.00 49.56 201 SER A C 1
ATOM 1585 O O . SER A 1 201 ? 30.697 14.024 -42.635 1.00 49.56 201 SER A O 1
ATOM 1587 N N . ILE A 1 202 ? 32.643 13.181 -41.966 1.00 53.91 202 ILE A N 1
ATOM 1588 C CA . ILE A 1 202 ? 32.354 11.836 -42.495 1.00 53.91 202 ILE A CA 1
ATOM 1589 C C . ILE A 1 202 ? 31.123 11.229 -41.797 1.00 53.91 202 ILE A C 1
ATOM 1591 O O . ILE A 1 202 ? 30.260 10.650 -42.461 1.00 53.91 202 ILE A O 1
ATOM 1595 N N . ARG A 1 203 ? 31.009 11.379 -40.471 1.00 53.66 203 ARG A N 1
ATOM 1596 C CA . ARG A 1 203 ? 29.852 10.902 -39.697 1.00 53.66 203 ARG A CA 1
ATOM 1597 C C . ARG A 1 203 ? 28.571 11.671 -40.029 1.00 53.66 203 ARG A C 1
ATOM 1599 O O . ARG A 1 203 ? 27.532 11.036 -40.198 1.00 53.66 203 ARG A O 1
ATOM 1606 N N . ASP A 1 204 ? 28.652 12.996 -40.102 1.00 55.03 204 ASP A N 1
ATOM 1607 C CA . ASP A 1 204 ? 27.477 13.865 -40.193 1.00 55.03 204 ASP A CA 1
ATOM 1608 C C . ASP A 1 204 ? 26.982 14.027 -41.651 1.00 55.03 204 ASP A C 1
ATOM 1610 O O . ASP A 1 204 ? 25.773 14.102 -41.867 1.00 55.03 204 ASP A O 1
ATOM 1614 N N . ASP A 1 205 ? 27.869 13.964 -42.657 1.00 53.44 205 ASP A N 1
ATOM 1615 C CA . ASP A 1 205 ? 27.523 14.173 -44.077 1.00 53.44 205 ASP A CA 1
ATOM 1616 C C . ASP A 1 205 ? 27.587 12.893 -44.935 1.00 53.44 205 ASP A C 1
ATOM 1618 O O . ASP A 1 205 ? 26.716 12.653 -45.777 1.00 53.44 205 ASP A O 1
ATOM 1622 N N . ILE A 1 206 ? 28.604 12.039 -44.747 1.00 52.97 206 ILE A N 1
ATOM 1623 C CA . ILE A 1 206 ? 28.876 10.915 -45.667 1.00 52.97 206 ILE A CA 1
ATOM 1624 C C . ILE A 1 206 ? 28.094 9.656 -45.287 1.00 52.97 206 ILE A C 1
ATOM 1626 O O . ILE A 1 206 ? 27.537 8.996 -46.165 1.00 52.97 206 ILE A O 1
ATOM 1630 N N . VAL A 1 207 ? 27.997 9.316 -43.999 1.00 53.72 207 VAL A N 1
ATOM 1631 C CA . VAL A 1 207 ? 27.264 8.116 -43.546 1.00 53.72 207 VAL A CA 1
ATOM 1632 C C . VAL A 1 207 ? 25.762 8.175 -43.890 1.00 53.72 207 VAL A C 1
ATOM 1634 O O . VAL A 1 207 ? 25.244 7.176 -44.406 1.00 53.72 207 VAL A O 1
ATOM 1637 N N . PRO A 1 208 ? 25.044 9.304 -43.705 1.00 54.94 208 PRO A N 1
ATOM 1638 C CA . PRO A 1 208 ? 23.661 9.427 -44.167 1.00 54.94 208 PRO A CA 1
ATOM 1639 C C . PRO A 1 208 ? 23.560 9.400 -45.698 1.00 54.94 208 PRO A C 1
ATOM 1641 O O . PRO A 1 208 ? 22.664 8.752 -46.239 1.00 54.94 208 PRO A O 1
ATOM 1644 N N . GLY A 1 209 ? 24.506 10.038 -46.400 1.00 50.47 209 GLY A N 1
ATOM 1645 C CA . GLY A 1 209 ? 24.560 10.066 -47.864 1.00 50.47 209 GLY A CA 1
ATOM 1646 C C . GLY A 1 209 ? 24.769 8.684 -48.488 1.00 50.47 209 GLY A C 1
ATOM 1647 O O . GLY A 1 209 ? 24.062 8.321 -49.425 1.00 50.47 209 GLY A O 1
ATOM 1648 N N . MET A 1 210 ? 25.667 7.867 -47.932 1.00 47.66 210 MET A N 1
ATOM 1649 C CA . MET A 1 210 ? 25.915 6.496 -48.392 1.00 47.66 210 MET A CA 1
ATOM 1650 C C . MET A 1 210 ? 24.750 5.549 -48.081 1.00 47.66 210 MET A C 1
ATOM 1652 O O . MET A 1 210 ? 24.422 4.700 -48.910 1.00 47.66 210 MET A O 1
ATOM 1656 N N . ARG A 1 211 ? 24.078 5.707 -46.930 1.00 52.53 211 ARG A N 1
ATOM 1657 C CA . ARG A 1 211 ? 22.847 4.953 -46.623 1.00 52.53 211 ARG A CA 1
ATOM 1658 C C . ARG A 1 211 ? 21.692 5.331 -47.554 1.00 52.53 211 ARG A C 1
ATOM 1660 O O . ARG A 1 211 ? 20.961 4.442 -47.988 1.00 52.53 211 ARG A O 1
ATOM 1667 N N . ALA A 1 212 ? 21.551 6.611 -47.905 1.00 54.00 212 ALA A N 1
ATOM 1668 C CA . ALA A 1 212 ? 20.561 7.074 -48.879 1.00 54.00 212 ALA A CA 1
ATOM 1669 C C . ALA A 1 212 ? 20.859 6.559 -50.300 1.00 54.00 212 ALA A C 1
ATOM 1671 O O . ALA A 1 212 ? 19.949 6.123 -50.999 1.00 54.00 212 ALA A O 1
ATOM 1672 N N . PHE A 1 213 ? 22.133 6.519 -50.703 1.00 48.97 213 PHE A N 1
ATOM 1673 C CA . PHE A 1 213 ? 22.547 5.996 -52.008 1.00 48.97 213 PHE A CA 1
ATOM 1674 C C . PHE A 1 213 ? 22.338 4.479 -52.140 1.00 48.97 213 PHE A C 1
ATOM 1676 O O . PHE A 1 213 ? 21.975 3.998 -53.209 1.00 48.97 213 PHE A O 1
ATOM 1683 N N . GLY A 1 214 ? 22.539 3.723 -51.055 1.00 48.72 214 GLY A N 1
ATOM 1684 C CA . GLY A 1 214 ? 22.321 2.273 -51.032 1.00 48.72 214 GLY A CA 1
ATOM 1685 C C . GLY A 1 214 ? 20.847 1.853 -51.008 1.00 48.72 214 GLY A C 1
ATOM 1686 O O . GLY A 1 214 ? 20.535 0.739 -51.416 1.00 48.72 214 GLY A O 1
ATOM 1687 N N . THR A 1 215 ? 19.943 2.727 -50.552 1.00 54.62 215 THR A N 1
ATOM 1688 C CA . THR A 1 215 ? 18.497 2.447 -50.466 1.00 54.62 215 THR A CA 1
ATOM 1689 C C . THR A 1 215 ? 17.697 3.039 -51.629 1.00 54.62 215 THR A C 1
ATOM 1691 O O . THR A 1 215 ? 16.725 2.422 -52.055 1.00 54.62 215 THR A O 1
ATOM 1694 N N . ASP A 1 216 ? 18.111 4.187 -52.181 1.00 50.00 216 ASP A N 1
ATOM 1695 C CA . ASP A 1 216 ? 17.508 4.804 -53.370 1.00 50.00 216 ASP A CA 1
ATOM 1696 C C . ASP A 1 216 ? 18.550 5.619 -54.178 1.00 50.00 216 ASP A C 1
ATOM 1698 O O . ASP A 1 216 ? 18.704 6.840 -54.001 1.00 50.00 216 ASP A O 1
ATOM 1702 N N . PRO A 1 217 ? 19.293 4.963 -55.088 1.00 50.47 217 PRO A N 1
ATOM 1703 C CA . PRO A 1 217 ? 20.347 5.620 -55.858 1.00 50.47 217 PRO A CA 1
ATOM 1704 C C . PRO A 1 217 ? 19.797 6.657 -56.852 1.00 50.47 217 PRO A C 1
ATOM 1706 O O . PRO A 1 217 ? 20.410 7.706 -57.063 1.00 50.47 217 PRO A O 1
ATOM 1709 N N . VAL A 1 218 ? 18.613 6.421 -57.428 1.00 58.22 218 VAL A N 1
ATOM 1710 C CA . VAL A 1 218 ? 18.014 7.305 -58.445 1.00 58.22 218 VAL A CA 1
ATOM 1711 C C . VAL A 1 218 ? 17.434 8.572 -57.804 1.00 58.22 218 VAL A C 1
ATOM 1713 O O . VAL A 1 218 ? 17.641 9.678 -58.314 1.00 58.22 218 VAL A O 1
ATOM 1716 N N . GLY A 1 219 ? 16.768 8.453 -56.650 1.00 62.00 219 GLY A N 1
ATOM 1717 C CA . GLY A 1 219 ? 16.228 9.602 -55.917 1.00 62.00 219 GLY A CA 1
ATOM 1718 C C . GLY A 1 219 ? 17.296 10.498 -55.283 1.00 62.00 219 GLY A C 1
ATOM 1719 O O . GLY A 1 219 ? 17.048 11.684 -55.044 1.00 62.00 219 GLY A O 1
ATOM 1720 N N . THR A 1 220 ? 18.495 9.969 -55.035 1.00 57.84 220 THR A N 1
ATOM 1721 C CA . THR A 1 220 ? 19.624 10.740 -54.491 1.00 57.84 220 THR A CA 1
ATOM 1722 C C . THR A 1 220 ? 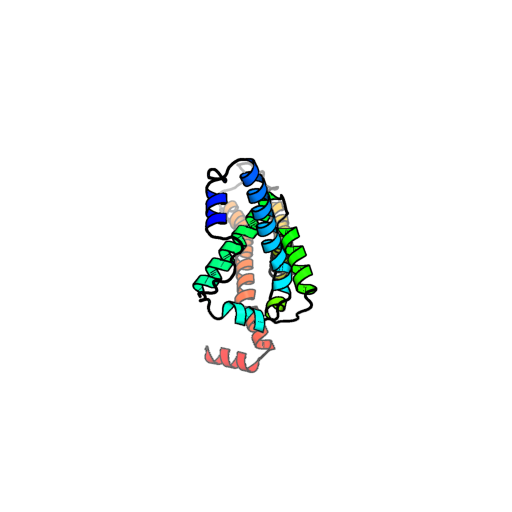20.298 11.586 -55.576 1.00 57.84 220 THR A C 1
ATOM 1724 O O . THR A 1 220 ? 20.523 12.780 -55.370 1.00 57.84 220 THR A O 1
ATOM 1727 N N . ILE A 1 221 ? 20.503 11.026 -56.776 1.00 61.94 221 ILE A N 1
ATOM 1728 C CA . ILE A 1 221 ? 21.032 11.762 -57.940 1.00 61.94 221 ILE A CA 1
ATOM 1729 C C . ILE A 1 221 ? 20.075 12.887 -58.361 1.00 61.94 221 ILE A C 1
ATOM 1731 O O . ILE A 1 221 ? 20.510 14.010 -58.610 1.00 61.94 221 ILE A O 1
ATOM 1735 N N . ARG A 1 222 ? 18.758 12.637 -58.350 1.00 61.66 222 ARG A N 1
ATOM 1736 C CA . ARG A 1 222 ? 17.743 13.656 -58.674 1.00 61.66 222 ARG A CA 1
ATOM 1737 C C . ARG A 1 222 ? 17.720 14.825 -57.681 1.00 61.66 222 ARG A C 1
ATOM 1739 O O . ARG A 1 222 ? 17.471 15.960 -58.074 1.00 61.66 222 ARG A O 1
ATOM 1746 N N . ARG A 1 223 ? 17.989 14.567 -56.396 1.00 64.62 223 ARG A N 1
ATOM 1747 C CA . ARG A 1 223 ? 18.058 15.604 -55.349 1.00 64.62 223 ARG A CA 1
ATOM 1748 C C . ARG A 1 223 ? 19.339 16.434 -55.415 1.00 64.62 223 ARG A C 1
ATOM 1750 O O . ARG A 1 223 ? 19.281 17.629 -55.148 1.00 64.62 223 ARG A O 1
ATOM 1757 N N . LEU A 1 224 ? 20.462 15.827 -55.797 1.00 58.69 224 LEU A N 1
ATOM 1758 C CA . LEU A 1 224 ? 21.719 16.538 -56.055 1.00 58.69 224 LEU A CA 1
ATOM 1759 C C . LEU A 1 224 ? 21.626 17.424 -57.303 1.00 58.69 224 LEU A C 1
ATOM 1761 O O . LEU A 1 224 ? 22.086 18.560 -57.272 1.00 58.69 224 LEU A O 1
ATOM 1765 N N . TRP A 1 225 ? 20.964 16.941 -58.358 1.00 57.25 225 TRP A N 1
ATOM 1766 C CA . TRP A 1 225 ? 20.783 17.688 -59.606 1.00 57.25 225 TRP A CA 1
ATOM 1767 C C . TRP A 1 225 ? 19.881 18.921 -59.461 1.00 57.25 225 TRP A C 1
ATOM 1769 O O . TRP A 1 225 ? 20.081 19.909 -60.148 1.00 57.25 225 TRP A O 1
ATOM 1779 N N . ASN A 1 226 ? 18.912 18.892 -58.542 1.00 64.62 226 ASN A N 1
ATOM 1780 C CA . ASN A 1 226 ? 18.035 20.035 -58.261 1.00 64.62 226 ASN A CA 1
ATOM 1781 C C . ASN A 1 226 ? 18.646 21.063 -57.285 1.00 64.62 226 ASN A C 1
ATOM 1783 O O . ASN A 1 226 ? 17.963 22.015 -56.907 1.00 64.62 226 ASN A O 1
ATOM 1787 N N . ARG A 1 227 ? 19.882 20.845 -56.811 1.00 51.81 227 ARG A N 1
ATOM 1788 C CA . ARG A 1 227 ? 20.567 21.713 -55.835 1.00 51.81 227 ARG A CA 1
ATOM 1789 C C . ARG A 1 227 ? 21.733 22.511 -56.440 1.00 51.81 227 ARG A C 1
ATOM 1791 O O . ARG A 1 227 ? 22.321 23.316 -55.721 1.00 51.81 227 ARG A O 1
ATOM 1798 N N . VAL A 1 228 ? 22.046 22.282 -57.718 1.00 41.62 228 VAL A N 1
ATOM 1799 C CA . VAL A 1 228 ? 22.952 23.084 -58.564 1.00 41.62 228 VAL A CA 1
ATOM 1800 C C . VAL A 1 228 ? 22.099 23.947 -59.481 1.00 41.62 228 VAL A C 1
ATOM 1802 O O . VAL A 1 228 ? 22.442 25.137 -59.634 1.00 41.62 228 VAL A O 1
#

Organism: NCBI:txid660517

Radius of gyration: 37.34 Å; chains: 1; bounding box: 107×52×92 Å

pLDDT: mean 71.25, std 17.95, range [33.31, 95.81]

Secondary structure (DSSP, 8-state):
-------SS-HHHHHHHHTTTTTS-HHHHHHHHHHHHHHHHHHHHTHHHHTTS-HHHHHHHHTT--HHHHHHHHHHHHHHHHHHHHHTT--HHHHHHHHHHHHHH-S---HHHHT-----HHHHHHHHHHHHHHHT---HHHHHHHHHHHHHHHHHGGGSS-----TT---SSS-HHHHHHIIIIIHHHHHHHHHHHHHHHIIIIIHHHHHHHHH-HHHHHHHHHTT-

Sequence (228 aa):
MSDKPAALLTKTQRDRVDNDFQSVDGAKRRRDQQRIRRRVAAGVDDFAHLVEYPDEQLEAAFESSDDEHLVRALADMRVASERIRLLHGVEHDEVLRRARTRAQTAECRDRSVSELAFRTEDEIRRAVTAELEAEYEPDDWKRRSELALKAGALLALPGVSLIPIPYGAIPLGIDGALTFVALFFAGPLLAFGLGILLLRSIRDDIVPGMRAFGTDPVGTIRRLWNRV

Foldseek 3Di:
DPPDPPPLDDPVLVVCVVVVNPVDDDVRSVVSVVVSVVSVVVVVVCVLVVLQDEPVVVCVVCVVPDPVRVVVVVVVVVVVVVVVCVVVVHDPVVVLVVLLVSLVPRPHPHPVSVPDDRDDPVRVVVVVVVVVCVVPVVPVVVVVVVVVVVVVVVVCVVVPPDDPDPPPPDDPDDPVVVVVCCCVPVVVVVVVVVVVVVVVCCVPPVVVLVVCCVVPVPVSVVVVVVVD